Protein AF-A0A0M9E0E2-F1 (afdb_monomer)

Secondary structure (DSSP, 8-state):
----------HHHHHHHHHHH-HHHHHHHHHHHHHTT----HHHHHHHHHHHHHHHTSS--SEEEEEEETT--TTGGGTS--SHHHHHHHHHHHTTTSEEEEEEETTSS--TTTHHHHHHTTS-SEEE--HHHHTTTSGGGGGG--TT--SSHHHHHHHHHSTTHIIIIIHHHHHHH-----------------GGGTTSPP--SSGGGTT-EEEE-S-SHHHHHHHHTT-EEEE--TTTHHHHHHTT-

Nearest PDB structures (foldseek):
  4pf6-assembly1_A  TM=7.733E-01  e=7.697E-06  Roseobacter denitrificans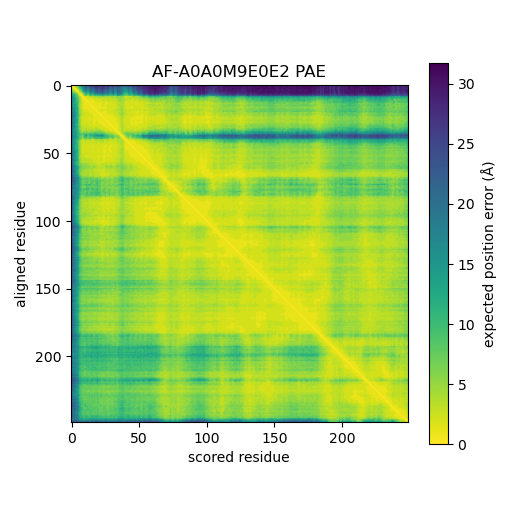 OCh 114
  4pf8-assembly2_B  TM=7.683E-01  e=3.168E-05  Sulfitobacter sp. NAS-14.1
  2pfy-assembly4_D  TM=7.721E-01  e=1.831E-04  Bordetella pertussis Tohama I
  7ug8-assembly1_A  TM=8.089E-01  e=1.572E-03  Synechococcus sp. CC9311
  4yzz-assembly1_A  TM=7.913E-01  e=4.876E-03  Bordetella bronchiseptica RB50

pLDDT: mean 89.5, std 11.23, range [27.86, 98.25]

Mean predicted aligned error: 5.92 Å

Sequence (249 aa):
MKRKIGSKITRKDFLKLAGTFGLTSTLLGLSNLSQSGGFFSKEALAATTSEIHKKRYKKKARFTLKFGGAGFDQRTLNIERQGGLIFVNDIEGRTDGEIRVEFIGNNQLCSQLNCAKMCREGLVDLYISSTQNASANAIYLNILDFAYLWPGRAAQYYFLYHHRSEALFREPLRKHHGLHFLWSHAELRNIMLGLKHKNSPKVMTVDGLKGMKLRVTGTRLGRISMKLMGMNPIPVAWEETKTFLKAGN

Solvent-accessible surface area (backbone atoms only — not comparable to full-atom values): 14054 Å² total; per-residue (Å²): 134,85,82,80,78,75,56,80,73,45,74,66,58,52,51,54,43,23,74,73,56,34,59,42,28,38,52,44,14,49,53,52,48,68,68,66,74,57,80,55,36,63,65,53,39,50,52,42,16,50,55,44,33,53,46,49,58,66,34,76,60,79,40,81,40,40,28,28,26,27,69,32,41,83,70,46,41,73,74,52,74,73,49,62,65,57,50,46,53,49,50,17,61,78,43,42,3,27,45,33,65,47,60,38,35,57,41,74,74,25,40,39,53,46,33,49,42,36,38,59,70,66,76,22,75,41,66,48,54,54,51,45,22,20,21,72,57,34,61,74,45,47,77,77,43,50,81,83,70,60,95,42,50,66,54,48,49,48,44,77,71,36,77,70,28,39,82,76,44,44,49,53,35,32,75,78,47,68,43,81,82,84,81,81,76,66,79,84,89,77,91,79,82,50,76,92,50,71,86,50,83,83,75,85,50,66,74,70,40,45,70,40,59,36,83,33,58,58,32,65,55,52,40,52,54,37,44,76,54,44,26,41,65,42,71,49,57,77,88,46,47,65,56,48,43,71,73,70,84

Radius of gyration: 20.7 Å; Cα contacts (8 Å, |Δi|>4): 357; chains: 1; bounding box: 47×52×53 Å

Foldseek 3Di:
DDPPQDADPDPVLLVVLCVVLNNLLLLLLLVVVVVVPDRDHSVSSNVSSVVSSCQLVVDDALAEFEEEAAQDDSVVCVVPVWCPSVVQSVVSNVVSNNYHYDYDHDCPQHHLQCPLVCCLVVVGVHYDHDLQNSCNQQVLSCVLVAPPPDPDQVRVQCCLPPPVCCVVPAVCSCVRRVDGDDDGRGDDDDFDAAPVCVPPPDDPDLQSQAAAEGEDDNGPNVCVVNVVSNHHYDHDGPVCVVVVSVVVD

Structure (mmCIF, N/CA/C/O backbone):
data_AF-A0A0M9E0E2-F1
#
_entry.id   AF-A0A0M9E0E2-F1
#
loop_
_atom_site.group_PDB
_atom_site.id
_atom_site.type_symbol
_atom_site.label_atom_id
_atom_site.label_alt_id
_atom_site.label_comp_id
_atom_site.label_asym_id
_atom_site.label_entity_id
_atom_site.label_seq_id
_atom_site.pdbx_PDB_ins_code
_atom_site.Cartn_x
_atom_site.Cartn_y
_atom_site.Cartn_z
_atom_site.occupancy
_atom_site.B_iso_or_equiv
_atom_site.auth_seq_id
_atom_site.auth_comp_id
_atom_site.auth_asym_id
_atom_site.auth_atom_id
_atom_site.pdbx_PDB_model_num
ATOM 1 N N . MET A 1 1 ? 15.887 34.973 7.688 1.00 31.75 1 MET A N 1
ATOM 2 C CA . MET A 1 1 ? 15.075 34.877 8.923 1.00 31.75 1 MET A CA 1
ATOM 3 C C . MET A 1 1 ? 14.603 33.429 9.106 1.00 31.75 1 MET A C 1
ATOM 5 O O . MET A 1 1 ? 13.696 32.986 8.415 1.00 31.75 1 MET A O 1
ATOM 9 N N . LYS A 1 2 ? 15.297 32.629 9.933 1.00 31.80 2 LYS A N 1
ATOM 10 C CA . LYS A 1 2 ? 14.960 31.210 10.167 1.00 31.80 2 LYS A CA 1
ATOM 11 C C . LYS A 1 2 ? 13.702 31.138 11.041 1.00 31.80 2 LYS A C 1
ATOM 13 O O . LYS A 1 2 ? 13.777 31.440 12.228 1.00 31.80 2 LYS A O 1
ATOM 18 N N . ARG A 1 3 ? 12.560 30.738 10.475 1.00 27.86 3 ARG A N 1
ATOM 19 C CA . ARG A 1 3 ? 11.344 30.405 11.237 1.00 27.86 3 ARG A CA 1
ATOM 20 C C . ARG A 1 3 ? 11.658 29.225 12.175 1.00 27.86 3 ARG A C 1
ATOM 22 O O . ARG A 1 3 ? 11.658 28.073 11.751 1.00 27.86 3 ARG A O 1
ATOM 29 N N . LYS A 1 4 ? 11.960 29.508 13.447 1.00 33.53 4 LYS A N 1
ATOM 30 C CA . LYS A 1 4 ? 11.879 28.529 14.542 1.00 33.53 4 LYS A CA 1
ATOM 31 C C . LYS A 1 4 ? 10.391 28.256 14.787 1.00 33.53 4 LYS A C 1
ATOM 33 O O . LYS A 1 4 ? 9.750 28.976 15.540 1.00 33.53 4 LYS A O 1
ATOM 38 N N . ILE A 1 5 ? 9.835 27.258 14.105 1.00 36.16 5 ILE A N 1
ATOM 39 C CA . ILE A 1 5 ? 8.514 26.710 14.437 1.00 36.16 5 ILE A CA 1
ATOM 40 C C . ILE A 1 5 ? 8.716 25.760 15.623 1.00 36.16 5 ILE A C 1
ATOM 42 O O . ILE A 1 5 ? 9.531 24.837 15.553 1.00 36.16 5 ILE A O 1
ATOM 46 N N . GLY A 1 6 ? 8.049 26.065 16.735 1.00 40.66 6 GLY A N 1
ATOM 47 C CA . GLY A 1 6 ? 8.123 25.332 17.995 1.00 40.66 6 GLY A CA 1
ATOM 48 C C . GLY A 1 6 ? 7.533 23.918 17.937 1.00 40.66 6 GLY A C 1
ATOM 49 O O . GLY A 1 6 ? 6.726 23.603 17.070 1.00 40.66 6 GLY A O 1
ATOM 50 N N . SER A 1 7 ? 8.000 23.117 18.904 1.00 53.50 7 SER A N 1
ATOM 51 C CA . SER A 1 7 ? 7.613 21.756 19.322 1.00 53.50 7 SER A CA 1
ATOM 52 C C . SER A 1 7 ? 7.713 20.622 18.291 1.00 53.50 7 SER A C 1
ATOM 54 O O . SER A 1 7 ? 6.799 20.299 17.546 1.00 53.50 7 SER A O 1
ATOM 56 N N . LYS A 1 8 ? 8.840 19.899 18.322 1.00 69.31 8 LYS A N 1
ATOM 57 C CA . LYS A 1 8 ? 8.947 18.581 17.683 1.00 69.31 8 LYS A CA 1
ATOM 58 C C . LYS A 1 8 ? 8.340 17.535 18.615 1.00 69.31 8 LYS A C 1
ATOM 60 O O . LYS A 1 8 ? 8.913 17.269 19.667 1.00 69.31 8 LYS A O 1
ATOM 65 N N . ILE A 1 9 ? 7.230 16.916 18.216 1.00 78.00 9 ILE A N 1
ATOM 66 C CA . ILE A 1 9 ? 6.769 15.654 18.815 1.00 78.00 9 ILE A CA 1
ATOM 67 C C . ILE A 1 9 ? 7.939 14.665 18.751 1.00 78.00 9 ILE A C 1
ATOM 69 O O . ILE A 1 9 ? 8.444 14.367 17.664 1.00 78.00 9 ILE A O 1
ATOM 73 N N . THR A 1 10 ? 8.409 14.183 19.902 1.00 85.00 10 THR A N 1
ATOM 74 C CA . THR A 1 10 ? 9.530 13.239 19.940 1.00 85.00 10 THR A CA 1
ATOM 75 C C . THR A 1 10 ? 9.039 11.796 19.831 1.00 85.00 10 THR A C 1
ATOM 77 O O . THR A 1 10 ? 7.898 11.475 20.166 1.00 85.00 10 THR A O 1
ATOM 80 N N . ARG A 1 11 ? 9.931 10.879 19.431 1.00 83.69 11 ARG A N 1
ATOM 81 C CA . ARG A 1 11 ? 9.650 9.432 19.469 1.00 83.69 11 ARG A CA 1
ATOM 82 C C . ARG A 1 11 ? 9.274 8.967 20.881 1.00 83.69 11 ARG A C 1
ATOM 84 O O . ARG A 1 11 ? 8.427 8.095 21.023 1.00 83.69 11 ARG A O 1
ATOM 91 N N . LYS A 1 12 ? 9.875 9.562 21.919 1.00 87.19 12 LYS A N 1
ATOM 92 C CA . LYS A 1 12 ? 9.572 9.250 23.323 1.00 87.19 12 LYS A CA 1
ATOM 93 C C . LYS A 1 12 ? 8.141 9.648 23.690 1.00 87.19 12 LYS A C 1
ATOM 95 O O . LYS A 1 12 ? 7.458 8.873 24.349 1.00 87.19 12 LYS A O 1
ATOM 100 N N . ASP A 1 13 ? 7.681 10.815 23.239 1.00 88.31 13 ASP A N 1
ATOM 101 C CA . ASP A 1 13 ? 6.30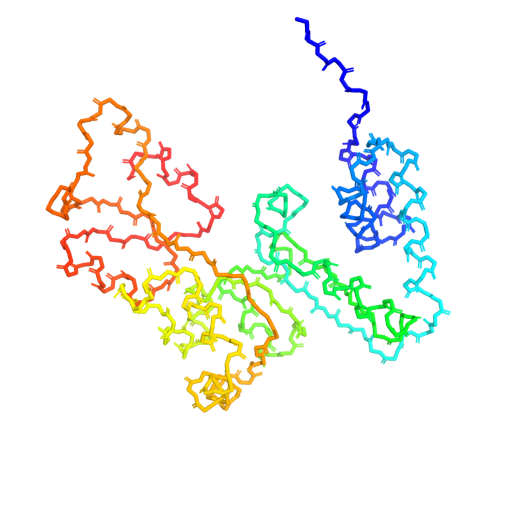5 11.264 23.481 1.00 88.31 13 ASP A CA 1
ATOM 102 C C . ASP A 1 13 ? 5.290 10.359 22.780 1.00 88.31 13 ASP A C 1
ATOM 104 O O . ASP A 1 13 ? 4.316 9.938 23.402 1.00 88.31 13 ASP A O 1
ATOM 108 N N . PHE A 1 14 ? 5.564 9.990 21.524 1.00 88.31 14 PHE A N 1
ATOM 109 C CA . PHE A 1 14 ? 4.740 9.040 20.777 1.00 88.31 14 PHE A CA 1
ATOM 110 C C . PHE A 1 14 ? 4.651 7.682 21.486 1.00 88.31 14 PHE A C 1
ATOM 112 O O . PHE A 1 14 ? 3.556 7.173 21.697 1.00 88.31 14 PHE A O 1
ATOM 119 N N . LEU A 1 15 ? 5.788 7.108 21.898 1.00 90.31 15 LEU A N 1
ATOM 120 C CA . LEU A 1 15 ? 5.814 5.809 22.579 1.00 90.31 15 LEU A CA 1
ATOM 121 C C . LEU A 1 15 ? 5.096 5.845 23.932 1.00 90.31 15 LEU A C 1
ATOM 123 O O . LEU A 1 15 ? 4.402 4.889 24.269 1.00 90.31 15 LEU A O 1
ATOM 127 N N . LYS A 1 16 ? 5.210 6.948 24.685 1.00 92.62 16 LYS A N 1
ATOM 128 C CA . LYS A 1 16 ? 4.479 7.117 25.948 1.00 92.62 16 LYS A CA 1
ATOM 129 C C . LYS A 1 16 ? 2.967 7.091 25.713 1.00 92.62 16 LYS A C 1
ATOM 131 O O . LYS A 1 16 ? 2.263 6.362 26.400 1.00 92.62 16 LYS A O 1
ATOM 136 N N . LEU A 1 17 ? 2.478 7.848 24.730 1.00 92.56 17 LEU A N 1
ATOM 137 C CA . LEU A 1 17 ? 1.055 7.875 24.383 1.00 92.56 17 LEU A CA 1
ATOM 138 C C . LEU A 1 17 ? 0.566 6.534 23.831 1.00 92.56 17 LEU A C 1
ATOM 140 O O . LEU A 1 17 ? -0.505 6.084 24.224 1.00 92.56 17 LEU A O 1
ATOM 144 N N . ALA A 1 18 ? 1.368 5.864 23.001 1.00 91.69 18 ALA A N 1
ATOM 145 C CA . ALA A 1 18 ? 1.049 4.535 22.490 1.00 91.69 18 ALA A CA 1
ATOM 146 C C . ALA A 1 18 ? 0.920 3.497 23.616 1.00 91.69 18 ALA A C 1
ATOM 148 O O . ALA A 1 18 ? 0.039 2.646 23.545 1.00 91.69 18 ALA A O 1
ATOM 149 N N . GLY A 1 19 ? 1.739 3.599 24.669 1.00 92.31 19 GLY A N 1
ATOM 150 C CA . GLY A 1 19 ? 1.613 2.763 25.866 1.00 92.31 19 GLY A CA 1
ATOM 151 C C . GLY A 1 19 ? 0.349 3.037 26.691 1.00 92.31 19 GLY A C 1
ATOM 152 O O . GLY A 1 19 ? -0.147 2.129 27.346 1.00 92.31 19 GLY A O 1
ATOM 153 N N . THR A 1 20 ? -0.196 4.258 26.650 1.00 94.62 20 THR A N 1
ATOM 154 C CA . THR A 1 20 ? -1.412 4.632 27.398 1.00 94.62 20 THR A CA 1
ATOM 155 C C . THR A 1 20 ? -2.703 4.401 26.607 1.00 94.62 20 THR A C 1
ATOM 157 O O . THR A 1 20 ? -3.664 3.869 27.148 1.00 94.62 20 THR A O 1
ATOM 160 N N . PHE A 1 21 ? -2.747 4.799 25.334 1.00 93.94 21 PHE A N 1
ATOM 161 C CA . PHE A 1 21 ? -3.970 4.830 24.516 1.00 93.94 21 PHE A CA 1
ATOM 162 C C . PHE A 1 21 ? -3.984 3.800 23.375 1.00 93.94 21 PHE A C 1
ATOM 164 O O . PHE A 1 21 ? -4.958 3.721 22.613 1.00 93.94 21 PHE A O 1
ATOM 171 N N . GLY A 1 22 ? -2.904 3.030 23.229 1.00 92.62 22 GLY A N 1
ATOM 172 C CA . GLY A 1 22 ? -2.685 2.098 22.128 1.00 92.62 22 GLY A CA 1
ATOM 173 C C . GLY A 1 22 ? -2.054 2.754 20.896 1.00 92.62 22 GLY A C 1
ATOM 174 O O . GLY A 1 22 ? -2.207 3.954 20.632 1.00 92.62 22 GLY A O 1
ATOM 175 N N . LEU A 1 23 ? -1.344 1.936 20.112 1.00 91.38 23 LEU A N 1
ATOM 176 C CA . LEU A 1 23 ? -0.611 2.376 18.922 1.00 91.38 23 LEU A CA 1
ATOM 177 C C . LEU A 1 23 ? -1.540 3.002 17.876 1.00 91.38 23 LEU A C 1
ATOM 179 O O . LEU A 1 23 ? -1.275 4.112 17.418 1.00 91.38 23 LEU A O 1
ATOM 183 N N . THR A 1 24 ? -2.647 2.334 17.543 1.00 92.38 24 THR A N 1
ATOM 184 C CA . THR A 1 24 ? -3.582 2.812 16.518 1.00 92.38 24 THR A CA 1
ATOM 185 C C . THR A 1 24 ? -4.210 4.156 16.900 1.00 92.38 24 THR A C 1
ATOM 187 O O . THR A 1 24 ? -4.184 5.081 16.096 1.00 92.38 24 THR A O 1
ATOM 190 N N . SER A 1 25 ? -4.673 4.336 18.145 1.00 94.50 25 SER A N 1
ATOM 191 C CA . SER A 1 25 ? -5.234 5.622 18.607 1.00 94.50 25 SER A CA 1
ATOM 192 C C . SER A 1 25 ? -4.215 6.758 18.492 1.00 94.50 25 SER A C 1
ATOM 194 O O . SER A 1 25 ? -4.563 7.875 18.118 1.00 94.50 25 SER A O 1
ATOM 196 N N . THR A 1 26 ? -2.944 6.463 18.776 1.00 91.94 26 THR A N 1
ATOM 197 C CA . THR A 1 26 ? -1.853 7.446 18.716 1.00 91.94 26 THR A CA 1
ATOM 198 C C . THR A 1 26 ? -1.492 7.791 17.268 1.00 91.94 26 THR A C 1
ATOM 200 O O . THR A 1 26 ? -1.282 8.960 16.943 1.00 91.94 26 THR A O 1
ATOM 203 N N . LEU A 1 27 ? -1.468 6.797 16.370 1.00 89.62 27 LEU A N 1
ATOM 204 C CA . LEU A 1 27 ? -1.276 7.003 14.930 1.00 89.62 27 LEU A CA 1
ATOM 205 C C . LEU A 1 27 ? -2.404 7.837 14.316 1.00 89.62 27 LEU A C 1
ATOM 207 O O . LEU A 1 27 ? -2.129 8.755 13.545 1.00 89.62 27 LEU A O 1
ATOM 211 N N . LEU A 1 28 ? -3.654 7.560 14.684 1.00 91.06 28 LEU A N 1
ATOM 212 C CA . LEU A 1 28 ? -4.812 8.346 14.264 1.00 91.06 28 LEU A CA 1
ATOM 213 C C . LEU A 1 28 ? -4.764 9.769 14.830 1.00 91.06 28 LEU A C 1
ATOM 215 O O . LEU A 1 28 ? -5.003 10.724 14.095 1.00 91.06 28 LEU A O 1
ATOM 219 N N . GLY A 1 29 ? -4.381 9.933 16.101 1.00 90.19 29 GLY A N 1
ATOM 220 C CA . GLY A 1 29 ? -4.217 11.247 16.733 1.00 90.19 29 GLY A CA 1
ATOM 221 C C . GLY A 1 29 ? -3.212 12.108 15.994 1.00 90.19 29 GLY A C 1
ATOM 222 O O . GLY A 1 29 ? -3.476 13.265 15.666 1.00 90.19 29 GLY A O 1
ATOM 223 N N . LEU A 1 30 ? -2.086 11.502 15.641 1.00 87.75 30 LEU A N 1
ATOM 224 C CA . LEU A 1 30 ? -1.074 12.149 14.835 1.00 87.75 30 LEU A CA 1
ATOM 225 C C . LEU A 1 30 ? -1.554 12.447 13.405 1.00 87.75 30 LEU A C 1
ATOM 227 O O . LEU A 1 30 ? -1.249 13.515 12.879 1.00 87.75 30 LEU A O 1
ATOM 231 N N . SER A 1 31 ? -2.283 11.522 12.774 1.00 86.44 31 SER A N 1
ATOM 232 C CA . SER A 1 31 ? -2.814 11.701 11.419 1.00 86.44 31 SER A CA 1
ATOM 233 C C . SER A 1 31 ? -3.863 12.812 11.346 1.00 86.44 31 SER A C 1
ATOM 235 O O . SER A 1 31 ? -3.879 13.563 10.373 1.00 86.44 31 SER A O 1
ATOM 237 N N . ASN A 1 32 ? -4.706 12.965 12.367 1.00 87.06 32 ASN A N 1
ATOM 238 C CA . ASN A 1 32 ? -5.682 14.052 12.438 1.00 87.06 32 ASN A CA 1
ATOM 239 C C . ASN A 1 32 ? -4.993 15.397 12.695 1.00 87.06 32 ASN A C 1
ATOM 241 O O . ASN A 1 32 ? -5.323 16.390 12.048 1.00 87.06 32 ASN A O 1
ATOM 245 N N . LEU A 1 33 ? -3.985 15.420 13.573 1.00 85.75 33 LEU A N 1
ATOM 246 C CA . LEU A 1 33 ? -3.190 16.622 13.828 1.00 85.75 33 LEU A CA 1
ATOM 247 C C . LEU A 1 33 ? -2.416 17.075 12.581 1.00 85.75 33 LEU A C 1
ATOM 249 O O . LEU A 1 33 ? -2.298 18.270 12.330 1.00 85.75 33 LEU A O 1
ATOM 253 N N . SER A 1 34 ? -1.918 16.136 11.768 1.00 78.94 34 SER A N 1
ATOM 254 C CA . SER A 1 34 ? -1.214 16.486 10.533 1.00 78.94 34 SER A CA 1
ATOM 255 C C . SER A 1 34 ? -2.119 16.994 9.415 1.00 78.94 34 SER A C 1
ATOM 257 O O . SER A 1 34 ? -1.653 17.741 8.553 1.00 78.94 34 SER A O 1
ATOM 259 N N . GLN A 1 35 ? -3.401 16.635 9.438 1.00 75.75 35 GLN A N 1
ATOM 260 C CA . GLN A 1 35 ? -4.400 17.116 8.484 1.00 75.75 35 GLN A CA 1
ATOM 261 C C . GLN A 1 35 ? -4.993 18.474 8.868 1.00 75.75 35 GLN A C 1
ATOM 263 O O . GLN A 1 35 ? -5.320 19.253 7.978 1.00 75.75 35 GLN A O 1
ATOM 268 N N . SER A 1 36 ? -5.102 18.788 10.162 1.00 74.44 36 SER A N 1
ATOM 269 C CA . SER A 1 36 ? -5.716 20.038 10.629 1.00 74.44 36 SER A CA 1
ATOM 270 C C . SER A 1 36 ? -4.846 21.285 10.427 1.00 74.44 36 SER A C 1
ATOM 272 O O . SER A 1 36 ? -5.316 22.395 10.660 1.00 74.44 36 SER A O 1
ATOM 274 N N . GLY A 1 37 ? -3.578 21.131 10.019 1.00 65.12 37 GLY A N 1
ATOM 275 C CA . GLY A 1 37 ? -2.646 22.250 9.821 1.00 65.12 37 GLY A CA 1
ATOM 276 C C . GLY A 1 37 ? -2.308 23.021 11.106 1.00 65.12 37 GLY A C 1
ATOM 277 O O . GLY A 1 37 ? -1.694 24.086 11.036 1.00 65.12 37 GLY A O 1
ATOM 278 N N . GLY A 1 38 ? -2.719 22.499 12.267 1.00 62.47 38 GLY A N 1
ATOM 279 C CA . GLY A 1 38 ? -2.566 23.132 13.572 1.00 62.47 38 GLY A CA 1
ATOM 280 C C . GLY A 1 38 ? -1.148 23.053 14.143 1.00 62.47 38 GLY A C 1
ATOM 281 O O . GLY A 1 38 ? -0.228 22.472 13.563 1.00 62.47 38 GLY A O 1
ATOM 282 N N . PHE A 1 39 ? -0.969 23.642 15.327 1.00 67.19 39 PHE A N 1
ATOM 283 C CA . PHE A 1 39 ? 0.299 23.591 16.052 1.00 67.19 39 PHE A CA 1
ATOM 284 C C . PHE A 1 39 ? 0.617 22.153 16.480 1.00 67.19 39 PHE A C 1
ATOM 286 O O . PHE A 1 39 ? -0.134 21.524 17.225 1.00 67.19 39 PHE A O 1
ATOM 293 N N . PHE A 1 40 ? 1.763 21.634 16.041 1.00 79.81 40 PHE A N 1
ATOM 294 C CA . PHE A 1 40 ? 2.234 20.319 16.460 1.00 79.81 40 PHE A CA 1
ATOM 295 C C . PHE A 1 40 ? 2.874 20.420 17.840 1.00 79.81 40 PHE A C 1
ATOM 297 O O . PHE A 1 40 ? 4.077 20.624 17.933 1.00 79.81 40 PHE A O 1
ATOM 304 N N . SER A 1 41 ? 2.102 20.272 18.914 1.00 86.12 41 SER A N 1
ATOM 305 C CA . SER A 1 41 ? 2.649 20.134 20.268 1.00 86.12 41 SER A CA 1
ATOM 306 C C . SER A 1 41 ? 2.382 18.749 20.850 1.00 86.12 41 SER A C 1
ATOM 308 O O . SER A 1 41 ? 1.567 17.971 20.343 1.00 86.12 41 SER A O 1
ATOM 310 N N . LYS A 1 42 ? 3.094 18.421 21.929 1.00 87.88 42 LYS A N 1
ATOM 311 C CA . LYS A 1 42 ? 2.869 17.185 22.681 1.00 87.88 42 LYS A CA 1
ATOM 312 C C . LYS A 1 42 ? 1.472 17.169 23.297 1.00 87.88 42 LYS A C 1
ATOM 314 O O . LYS A 1 42 ? 0.812 16.135 23.285 1.00 87.88 42 LYS A O 1
ATOM 319 N N . GLU A 1 43 ? 1.032 18.310 23.811 1.00 89.88 43 GLU A N 1
ATOM 320 C CA . GLU A 1 43 ? -0.270 18.514 24.443 1.00 89.88 43 GLU A CA 1
ATOM 321 C C . GLU A 1 43 ? -1.382 18.341 23.407 1.00 89.88 43 GLU A C 1
ATOM 323 O O . GLU A 1 43 ? -2.340 17.612 23.654 1.00 89.88 43 GLU A O 1
ATOM 328 N N . ALA A 1 44 ? -1.206 18.911 22.209 1.00 88.75 44 ALA A N 1
ATOM 329 C CA . ALA A 1 44 ? -2.135 18.739 21.097 1.00 88.75 44 ALA A CA 1
ATOM 330 C C . ALA A 1 44 ? -2.237 17.269 20.660 1.00 88.75 44 ALA A C 1
ATOM 332 O O . ALA A 1 44 ? -3.343 16.756 20.465 1.00 88.75 44 ALA A O 1
ATOM 333 N N . LEU A 1 45 ? -1.105 16.559 20.555 1.00 90.38 45 LEU A N 1
ATOM 334 C CA . LEU A 1 45 ? -1.108 15.128 20.242 1.00 90.38 45 LEU A CA 1
ATOM 335 C C . LEU A 1 45 ? -1.801 14.313 21.344 1.00 90.38 45 LEU A C 1
ATOM 337 O O . LEU A 1 45 ? -2.593 13.427 21.027 1.00 90.38 45 LEU A O 1
ATOM 341 N N . ALA A 1 46 ? -1.527 14.602 22.618 1.00 92.38 46 ALA A N 1
ATOM 342 C CA . ALA A 1 46 ? -2.132 13.904 23.749 1.00 92.38 46 ALA A CA 1
ATOM 343 C C . ALA A 1 46 ? -3.654 14.111 23.803 1.00 92.38 46 ALA A C 1
ATOM 345 O O . ALA A 1 46 ? -4.393 13.134 23.922 1.00 92.38 46 ALA A O 1
ATOM 346 N N . ALA A 1 47 ? -4.123 15.353 23.643 1.00 92.81 47 ALA A N 1
ATOM 347 C CA . ALA A 1 47 ? -5.545 15.683 23.601 1.00 92.81 47 ALA A CA 1
ATOM 348 C C . ALA A 1 47 ? -6.246 14.980 22.430 1.00 92.81 47 ALA A C 1
ATOM 350 O O . ALA A 1 47 ? -7.235 14.278 22.630 1.00 92.81 47 ALA A O 1
ATOM 351 N N . THR A 1 48 ? -5.680 15.077 21.222 1.00 92.25 48 THR A N 1
ATOM 352 C CA . THR A 1 48 ? -6.252 14.438 20.025 1.00 92.25 48 THR A CA 1
ATOM 353 C C . THR A 1 48 ? -6.281 12.913 20.159 1.00 92.25 48 THR A C 1
ATOM 355 O O . THR A 1 48 ? -7.275 12.278 19.814 1.00 92.25 48 THR A O 1
ATOM 358 N N . THR A 1 49 ? -5.215 12.313 20.699 1.00 93.75 49 THR A N 1
ATOM 359 C CA . THR A 1 49 ? -5.129 10.860 20.927 1.00 93.75 49 THR A CA 1
ATOM 360 C C . THR A 1 49 ? -6.160 10.391 21.951 1.00 93.75 49 THR A C 1
ATOM 362 O O . THR A 1 49 ? -6.805 9.369 21.731 1.00 93.75 49 THR A O 1
ATOM 365 N N . SER A 1 50 ? -6.343 11.139 23.044 1.00 95.69 50 SER A N 1
ATOM 366 C CA . SER A 1 50 ? -7.339 10.837 24.078 1.00 95.69 50 SER A CA 1
ATOM 367 C C . SER A 1 50 ? -8.763 10.892 23.519 1.00 95.69 50 SER A C 1
ATOM 369 O O . SER A 1 50 ? -9.533 9.951 23.697 1.00 95.69 50 SER A O 1
ATOM 371 N N . GLU A 1 51 ? -9.099 11.941 22.764 1.00 94.50 51 GLU A N 1
ATOM 372 C CA . GLU A 1 51 ? -10.422 12.075 22.142 1.00 94.50 51 GLU A CA 1
ATOM 373 C C . GLU A 1 51 ? -10.701 10.978 21.113 1.00 94.50 51 GLU A C 1
ATOM 375 O O . GLU A 1 51 ? -11.794 10.412 21.081 1.00 94.50 51 GLU A O 1
ATOM 380 N N . ILE A 1 52 ? -9.705 10.613 20.304 1.00 94.81 52 ILE A N 1
ATOM 381 C CA . ILE A 1 52 ? -9.832 9.473 19.396 1.00 94.81 52 ILE A CA 1
ATOM 382 C C . ILE A 1 52 ? -10.022 8.186 20.186 1.00 94.81 52 ILE A C 1
ATOM 384 O O . ILE A 1 52 ? -10.947 7.443 19.889 1.00 94.81 52 ILE A O 1
ATOM 388 N N . HIS A 1 53 ? -9.212 7.930 21.214 1.00 96.19 53 HIS A N 1
ATOM 389 C CA . HIS A 1 53 ? -9.351 6.731 22.035 1.00 96.19 53 HIS A CA 1
ATOM 390 C C . HIS A 1 53 ? -10.767 6.617 22.623 1.00 96.19 53 HIS A C 1
ATOM 392 O O . HIS A 1 53 ? -11.404 5.578 22.471 1.00 96.19 53 HIS A O 1
ATOM 398 N N . LYS A 1 54 ? -11.321 7.699 23.184 1.00 96.12 54 LYS A N 1
ATOM 399 C CA . LYS A 1 54 ? -12.712 7.716 23.667 1.00 96.12 54 LYS A CA 1
ATOM 400 C C . LYS A 1 54 ? -13.712 7.343 22.570 1.00 96.12 54 LYS A C 1
ATOM 402 O O . LYS A 1 54 ? -14.599 6.534 22.815 1.00 96.12 54 LYS A O 1
ATOM 407 N N . LYS A 1 55 ? -13.557 7.879 21.353 1.00 95.25 55 LYS A N 1
ATOM 408 C CA . LYS A 1 55 ? -14.425 7.541 20.208 1.00 95.25 55 LYS A CA 1
ATOM 409 C C . LYS A 1 55 ? -14.295 6.072 19.791 1.00 95.25 55 LYS A C 1
ATOM 411 O O . LYS A 1 55 ? -15.310 5.404 19.630 1.00 95.25 55 LYS A O 1
ATOM 416 N N . ARG A 1 56 ? -13.068 5.547 19.683 1.00 96.25 56 ARG A N 1
ATOM 417 C CA . ARG A 1 56 ? -12.776 4.148 19.293 1.00 96.25 56 ARG A CA 1
ATOM 418 C C . ARG A 1 56 ? -13.347 3.109 20.261 1.00 96.25 56 ARG A C 1
ATOM 420 O O . ARG A 1 56 ? -13.604 1.965 19.877 1.00 96.25 56 ARG A O 1
ATOM 427 N N . TYR A 1 57 ? -13.502 3.493 21.524 1.00 96.81 57 TYR A N 1
ATOM 428 C CA . TYR A 1 57 ? -13.976 2.631 22.606 1.00 96.81 57 TYR A CA 1
ATOM 429 C C . TYR A 1 57 ? -15.359 3.040 23.134 1.00 96.81 57 TYR A C 1
ATOM 431 O O . TYR A 1 57 ? -15.783 2.529 24.168 1.00 96.81 57 TYR A O 1
ATOM 439 N N . LYS A 1 58 ? -16.086 3.911 22.415 1.00 97.44 58 LYS A N 1
ATOM 440 C CA . LYS A 1 58 ? -17.436 4.363 22.788 1.00 97.44 58 LYS A CA 1
ATOM 441 C C . LYS A 1 58 ? -18.414 3.194 22.931 1.00 97.44 58 LYS A C 1
ATOM 443 O O . LYS A 1 58 ? -19.218 3.186 23.858 1.00 97.44 58 LYS A O 1
ATOM 448 N N . LYS A 1 59 ? -18.333 2.200 22.041 1.00 98.00 59 LYS A N 1
ATOM 449 C CA . LYS A 1 59 ? -19.070 0.933 22.141 1.00 98.00 59 LYS A CA 1
ATOM 450 C C . LYS A 1 59 ? -18.122 -0.263 22.228 1.00 98.00 59 LYS A C 1
ATOM 452 O O . LYS A 1 59 ? -16.952 -0.210 21.832 1.00 98.00 59 LYS A O 1
ATOM 457 N N . LYS A 1 60 ? -18.644 -1.382 22.742 1.00 97.38 60 LYS A N 1
ATOM 458 C CA . LYS A 1 60 ? -17.953 -2.677 22.696 1.00 97.38 60 LYS A CA 1
ATOM 459 C C . LYS A 1 60 ? -17.801 -3.100 21.232 1.00 97.38 60 LYS A C 1
ATOM 461 O O . LYS A 1 60 ? -18.786 -3.134 20.499 1.00 97.38 60 LYS A O 1
ATOM 466 N N . ALA A 1 61 ? -16.580 -3.443 20.827 1.00 97.75 61 ALA A N 1
ATOM 467 C CA . ALA A 1 61 ? -16.324 -3.921 19.474 1.00 97.75 61 ALA A CA 1
ATOM 468 C C . ALA A 1 61 ? -17.076 -5.236 19.226 1.00 97.75 61 ALA A C 1
ATOM 470 O O . ALA A 1 61 ? -16.957 -6.184 20.007 1.00 97.75 61 ALA A O 1
ATOM 471 N N . ARG A 1 62 ? -17.836 -5.281 18.130 1.00 98.06 62 ARG A N 1
ATOM 472 C CA . ARG A 1 62 ? -18.436 -6.502 17.575 1.00 98.06 62 ARG A CA 1
ATOM 473 C C . ARG A 1 62 ? -17.452 -7.211 16.655 1.00 98.06 62 ARG A C 1
ATOM 475 O O . ARG A 1 62 ? -17.420 -8.435 16.627 1.00 98.06 62 ARG A O 1
ATOM 482 N N . PHE A 1 63 ? -16.633 -6.431 15.953 1.00 97.88 63 PHE A N 1
ATOM 483 C CA . PHE A 1 63 ? -15.569 -6.913 15.085 1.00 97.88 63 PHE A CA 1
ATOM 484 C C . PHE A 1 63 ? -14.268 -6.188 15.421 1.00 97.88 63 PHE A C 1
ATOM 486 O O . PHE A 1 63 ? -14.259 -4.967 15.576 1.00 97.88 63 PHE A O 1
ATOM 493 N N . THR A 1 64 ? -13.175 -6.946 15.507 1.00 97.44 64 THR A N 1
ATOM 494 C CA . THR A 1 64 ? -11.819 -6.408 15.651 1.00 97.44 64 THR A CA 1
ATOM 495 C C . THR A 1 64 ? -10.988 -6.913 14.482 1.00 97.44 64 THR A C 1
ATOM 497 O O . THR A 1 64 ? -10.720 -8.108 14.404 1.00 97.44 64 THR A O 1
ATOM 500 N N . LEU A 1 65 ? -10.602 -6.012 13.582 1.00 98.00 65 LEU A N 1
ATOM 501 C CA . LEU A 1 65 ? -9.873 -6.319 12.354 1.00 98.00 65 LEU A CA 1
ATOM 502 C C . LEU A 1 65 ? -8.393 -5.955 12.501 1.00 98.00 65 LEU A C 1
ATOM 504 O O . LEU A 1 65 ? -8.058 -4.894 13.026 1.00 98.00 65 LEU A O 1
ATOM 508 N N . LYS A 1 66 ? -7.492 -6.793 11.997 1.00 97.75 66 LYS A N 1
ATOM 509 C CA . LYS A 1 66 ? -6.053 -6.524 11.904 1.00 97.75 66 LYS A CA 1
ATOM 510 C C . LYS A 1 66 ? -5.724 -5.950 10.535 1.00 97.75 66 LYS A C 1
ATOM 512 O O . LYS A 1 66 ? -6.014 -6.565 9.510 1.00 97.75 66 LYS A O 1
ATOM 517 N N . PHE A 1 67 ? -5.053 -4.804 10.520 1.00 97.06 67 PHE A N 1
ATOM 518 C CA . PHE A 1 67 ? -4.682 -4.108 9.296 1.00 97.06 67 PHE A CA 1
ATOM 519 C C . PHE A 1 67 ? -3.160 -4.015 9.146 1.00 97.06 67 PHE A C 1
ATOM 521 O O . PHE A 1 67 ? -2.501 -3.230 9.825 1.00 97.06 67 PHE A O 1
ATOM 528 N N . GLY A 1 68 ? -2.596 -4.801 8.225 1.00 95.81 68 GLY A N 1
ATOM 529 C CA . GLY A 1 68 ? -1.174 -4.774 7.883 1.00 95.81 68 GLY A CA 1
ATOM 530 C C . GLY A 1 68 ? -0.777 -3.585 6.997 1.00 95.81 68 GLY A C 1
ATOM 531 O O . GLY A 1 68 ? -1.139 -3.522 5.820 1.00 95.81 68 GLY A O 1
ATOM 532 N N . GLY A 1 69 ? 0.016 -2.659 7.540 1.00 92.38 69 GLY A N 1
ATOM 533 C CA . GLY A 1 69 ? 0.569 -1.506 6.821 1.00 92.38 69 GLY A CA 1
ATOM 534 C C . GLY A 1 69 ? 2.010 -1.734 6.351 1.00 92.38 69 GLY A C 1
ATOM 535 O O . GLY A 1 69 ? 2.950 -1.226 6.970 1.00 92.38 69 GLY A O 1
ATOM 536 N N . ALA A 1 70 ? 2.211 -2.480 5.261 1.00 90.00 70 ALA A N 1
ATOM 537 C CA . ALA A 1 70 ? 3.550 -2.844 4.791 1.00 90.00 70 ALA A CA 1
ATOM 538 C C . ALA A 1 70 ? 4.396 -1.635 4.375 1.00 90.00 70 ALA A C 1
ATOM 540 O O . ALA A 1 70 ? 4.101 -0.959 3.394 1.00 90.00 70 ALA A O 1
ATOM 541 N N . GLY A 1 71 ? 5.507 -1.408 5.068 1.00 84.44 71 GLY A N 1
ATOM 542 C CA . GLY A 1 71 ? 6.424 -0.301 4.804 1.00 84.44 71 GLY A CA 1
ATOM 543 C C . GLY A 1 71 ? 5.872 1.066 5.206 1.00 84.44 71 GLY A C 1
ATOM 544 O O . GLY A 1 71 ? 6.494 2.071 4.873 1.00 84.44 71 GLY A O 1
ATOM 545 N N . PHE A 1 72 ? 4.737 1.103 5.917 1.00 84.75 72 PHE A N 1
ATOM 546 C CA . PHE A 1 72 ? 4.067 2.335 6.313 1.00 84.75 72 PHE A CA 1
ATOM 547 C C . PHE A 1 72 ? 4.176 2.580 7.812 1.00 84.75 72 PHE A C 1
ATOM 549 O O . PHE A 1 72 ? 3.595 1.880 8.636 1.00 84.75 72 PHE A O 1
ATOM 556 N N . ASP A 1 73 ? 4.914 3.621 8.149 1.00 79.62 73 ASP A N 1
ATOM 557 C CA . ASP A 1 73 ? 5.065 4.213 9.466 1.00 79.62 73 ASP A CA 1
ATOM 558 C C . ASP A 1 73 ? 4.645 5.691 9.420 1.00 79.62 73 ASP A C 1
ATOM 560 O O . ASP A 1 73 ? 4.271 6.228 8.376 1.00 79.62 73 ASP A O 1
ATOM 564 N N . GLN A 1 74 ? 4.745 6.384 10.552 1.00 72.56 74 GLN A N 1
ATOM 565 C CA . GLN A 1 74 ? 4.459 7.818 10.639 1.00 72.56 74 GLN A CA 1
ATOM 566 C C . GLN A 1 74 ? 5.170 8.647 9.552 1.00 72.56 74 GLN A C 1
ATOM 568 O O . GLN A 1 74 ? 4.611 9.616 9.039 1.00 72.56 74 GLN A O 1
ATOM 573 N N . ARG A 1 75 ? 6.426 8.323 9.232 1.00 76.00 75 ARG A N 1
ATOM 574 C CA . ARG A 1 75 ? 7.242 9.126 8.319 1.00 76.00 75 ARG A CA 1
ATOM 575 C C . ARG A 1 75 ? 6.842 8.885 6.871 1.00 76.00 75 ARG A C 1
ATOM 577 O O . ARG A 1 75 ? 6.696 9.835 6.111 1.00 76.00 75 ARG A O 1
ATOM 584 N N . THR A 1 76 ? 6.715 7.626 6.490 1.00 80.56 76 THR A N 1
ATOM 585 C CA . THR A 1 76 ? 6.395 7.201 5.125 1.00 80.56 76 THR A CA 1
ATOM 586 C C . THR A 1 76 ? 4.958 7.542 4.755 1.00 80.56 76 THR A C 1
ATOM 588 O O . THR A 1 76 ? 4.739 7.982 3.634 1.00 80.56 76 THR A O 1
ATOM 591 N N . LEU A 1 77 ? 4.012 7.512 5.701 1.00 79.81 77 LEU A N 1
ATOM 592 C CA . LEU A 1 77 ? 2.638 7.987 5.480 1.00 79.81 77 LEU A CA 1
ATOM 593 C C . LEU A 1 77 ? 2.544 9.495 5.184 1.00 79.81 77 LEU A C 1
ATOM 595 O O . LEU A 1 77 ? 1.581 9.935 4.561 1.00 79.81 77 LEU A O 1
ATOM 599 N N . ASN A 1 78 ? 3.540 10.296 5.583 1.00 73.12 78 ASN A N 1
ATOM 600 C CA . ASN A 1 78 ? 3.620 11.705 5.178 1.00 73.12 78 ASN A CA 1
ATOM 601 C C . ASN A 1 78 ? 4.121 11.886 3.737 1.00 73.12 78 ASN A C 1
ATOM 603 O O . ASN A 1 78 ? 3.884 12.940 3.152 1.00 73.12 78 ASN A O 1
ATOM 607 N N . ILE A 1 79 ? 4.824 10.891 3.189 1.00 76.50 79 ILE A N 1
ATOM 608 C CA . ILE A 1 79 ? 5.336 10.893 1.813 1.00 76.50 79 ILE A CA 1
ATOM 609 C C . ILE A 1 79 ? 4.280 10.297 0.877 1.00 76.50 79 ILE A C 1
ATOM 611 O O . ILE A 1 79 ? 3.919 10.909 -0.122 1.00 76.50 79 ILE A O 1
ATOM 615 N N . GLU A 1 80 ? 3.765 9.121 1.228 1.00 80.38 80 GLU A N 1
ATOM 616 C CA . GLU A 1 80 ? 2.776 8.364 0.469 1.00 80.38 80 GLU A CA 1
ATOM 617 C C . GLU A 1 80 ? 1.519 8.189 1.326 1.00 80.38 80 GLU A C 1
ATOM 619 O O . GLU A 1 80 ? 1.419 7.318 2.196 1.00 80.38 80 GLU A O 1
ATOM 624 N N . ARG A 1 81 ? 0.544 9.071 1.092 1.00 81.12 81 ARG A N 1
ATOM 625 C CA . ARG A 1 81 ? -0.744 9.068 1.792 1.00 81.12 81 ARG A CA 1
ATOM 626 C C . ARG A 1 81 ? -1.663 8.005 1.195 1.00 81.12 81 ARG A C 1
ATOM 628 O O . ARG A 1 81 ? -2.573 8.313 0.437 1.00 81.12 81 ARG A O 1
ATOM 635 N N . GLN A 1 82 ? -1.426 6.750 1.556 1.00 85.12 82 GLN A N 1
ATOM 636 C CA . GLN A 1 82 ? -2.142 5.609 0.975 1.00 85.12 82 GLN A CA 1
ATOM 637 C C . GLN A 1 82 ? -3.616 5.455 1.428 1.00 85.12 82 GLN A C 1
ATOM 639 O O . GLN A 1 82 ? -4.364 4.699 0.816 1.00 85.12 82 GLN A O 1
ATOM 644 N N . GLY A 1 83 ? -4.057 6.177 2.470 1.00 89.31 83 GLY A N 1
ATOM 645 C CA . GLY A 1 83 ? -5.466 6.236 2.899 1.00 89.31 83 GLY A CA 1
ATOM 646 C C . GLY A 1 83 ? -5.880 5.306 4.049 1.00 89.31 83 GLY A C 1
ATOM 647 O O . GLY A 1 83 ? -6.944 5.499 4.621 1.00 89.31 83 GLY A O 1
ATOM 648 N N . GLY A 1 84 ? -5.045 4.358 4.477 1.00 91.88 84 GLY A N 1
ATOM 649 C CA . GLY A 1 84 ? -5.397 3.370 5.507 1.00 91.88 84 GLY A CA 1
ATOM 650 C C . GLY A 1 84 ? -5.792 3.954 6.864 1.00 91.88 84 GLY A C 1
ATOM 651 O O . GLY A 1 84 ? -6.797 3.537 7.422 1.00 91.88 84 GLY A O 1
ATOM 652 N N . LEU A 1 85 ? -5.070 4.954 7.382 1.00 92.00 85 LEU A N 1
ATOM 653 C CA . LEU A 1 85 ? -5.466 5.611 8.639 1.00 92.00 85 LEU A CA 1
ATOM 654 C C . LEU A 1 85 ? -6.767 6.417 8.494 1.00 92.00 85 LEU A C 1
ATOM 656 O O . LEU A 1 85 ? -7.535 6.507 9.446 1.00 92.00 85 LEU A O 1
ATOM 660 N N . ILE A 1 86 ? -7.038 6.957 7.300 1.00 91.88 86 ILE A N 1
ATO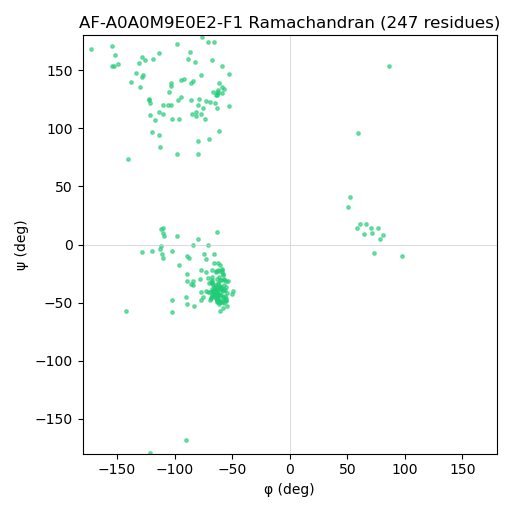M 661 C CA . ILE A 1 86 ? -8.299 7.650 7.002 1.00 91.88 86 ILE A CA 1
ATOM 662 C C . ILE A 1 86 ? -9.447 6.638 6.999 1.00 91.88 86 ILE A C 1
ATOM 664 O O . ILE A 1 86 ? -10.459 6.881 7.645 1.00 91.88 86 ILE A O 1
ATOM 668 N N . PHE A 1 87 ? -9.260 5.486 6.347 1.00 94.25 87 PHE A N 1
ATOM 669 C CA . PHE A 1 87 ? -10.226 4.388 6.361 1.00 94.25 87 PHE A CA 1
ATOM 670 C C . PHE A 1 87 ? -10.538 3.926 7.788 1.00 94.25 87 PHE A C 1
ATOM 672 O O . PHE A 1 87 ? -11.707 3.829 8.146 1.00 94.25 87 PHE A O 1
ATOM 679 N N . VAL A 1 88 ? -9.509 3.702 8.617 1.00 95.88 88 VAL A N 1
ATOM 680 C CA . VAL A 1 88 ? -9.687 3.313 10.026 1.00 95.88 88 VAL A CA 1
ATOM 681 C C . VAL A 1 88 ? -10.512 4.359 10.781 1.00 95.88 88 VAL A C 1
ATOM 683 O O . VAL A 1 88 ? -11.485 4.005 11.440 1.00 95.88 88 VAL A O 1
ATOM 686 N N . ASN A 1 89 ? -10.165 5.643 10.654 1.00 94.69 89 ASN A N 1
ATOM 687 C CA . ASN A 1 89 ? -10.886 6.721 11.332 1.00 94.69 89 ASN A CA 1
ATOM 688 C C . ASN A 1 89 ? -12.350 6.837 10.867 1.00 94.69 89 ASN A C 1
ATOM 690 O O . ASN A 1 89 ? -13.235 7.071 11.688 1.00 94.69 89 ASN A O 1
ATOM 694 N N . ASP A 1 90 ? -12.609 6.681 9.565 1.00 96.00 90 ASP A N 1
ATOM 695 C CA . ASP A 1 90 ? -13.951 6.778 8.980 1.00 96.00 90 ASP A CA 1
ATOM 696 C C . ASP A 1 90 ? -14.840 5.599 9.404 1.00 96.00 90 ASP A C 1
ATOM 698 O O . ASP A 1 90 ? -15.952 5.818 9.886 1.00 96.00 90 ASP A O 1
ATOM 702 N N . ILE A 1 91 ? -14.351 4.354 9.313 1.00 97.12 91 ILE A N 1
ATOM 703 C CA . ILE A 1 91 ? -15.160 3.176 9.661 1.00 97.12 91 ILE A CA 1
ATOM 704 C C . ILE A 1 91 ? -15.433 3.081 11.166 1.00 97.12 91 ILE A C 1
ATOM 706 O O . ILE A 1 91 ? -16.565 2.807 11.567 1.00 97.12 91 ILE A O 1
ATOM 710 N N . GLU A 1 92 ? -14.439 3.368 12.014 1.00 97.69 92 GLU A N 1
ATOM 711 C CA . GLU A 1 92 ? -14.626 3.389 13.469 1.00 97.69 92 GLU A CA 1
ATOM 712 C C . GLU A 1 92 ? -15.570 4.530 13.875 1.00 97.69 92 GLU A C 1
ATOM 714 O O . GLU A 1 92 ? -16.437 4.338 14.727 1.00 97.69 92 GLU A O 1
ATOM 719 N N . GLY A 1 93 ? -15.462 5.697 13.229 1.00 96.19 93 GLY A N 1
ATOM 720 C CA . GLY A 1 93 ? -16.339 6.843 13.472 1.00 96.19 93 GLY A CA 1
ATOM 721 C C . GLY A 1 93 ? -17.797 6.578 13.093 1.00 96.19 93 GLY A C 1
ATOM 722 O O . GLY A 1 93 ? -18.695 6.866 13.881 1.00 96.19 93 GLY A O 1
ATOM 723 N N . ARG A 1 94 ? -18.045 5.978 11.922 1.00 97.38 94 ARG A N 1
ATOM 724 C CA . ARG A 1 94 ? -19.399 5.627 11.449 1.00 97.38 94 ARG A CA 1
ATOM 725 C C . ARG A 1 94 ? -20.068 4.530 12.269 1.00 97.38 94 ARG A C 1
ATOM 727 O O . ARG A 1 94 ? -21.288 4.409 12.236 1.00 97.38 94 ARG A O 1
ATOM 734 N N . THR A 1 95 ? -19.278 3.721 12.970 1.00 97.94 95 THR A N 1
ATOM 735 C CA . THR A 1 95 ? -19.768 2.575 13.745 1.00 97.94 95 THR A CA 1
ATOM 736 C C . THR A 1 95 ? -19.677 2.786 15.252 1.00 97.94 95 THR A C 1
ATOM 738 O O . THR A 1 95 ? -19.921 1.847 16.004 1.00 97.94 95 THR A O 1
ATOM 741 N N . ASP A 1 96 ? -19.323 3.990 15.721 1.00 97.19 96 ASP A N 1
ATOM 742 C CA . ASP A 1 96 ? -19.076 4.275 17.143 1.00 97.19 96 ASP A CA 1
ATOM 743 C C . ASP A 1 96 ? -18.101 3.263 17.803 1.00 97.19 96 ASP A C 1
ATOM 745 O O . ASP A 1 96 ? -18.222 2.929 18.985 1.00 97.19 96 ASP A O 1
ATOM 749 N N . GLY A 1 97 ? -17.146 2.738 17.029 1.00 97.31 97 GLY A N 1
ATOM 750 C CA . GLY A 1 97 ? -16.177 1.732 17.470 1.00 97.31 97 GLY A CA 1
ATOM 751 C C . GLY A 1 97 ? -16.681 0.281 17.496 1.00 97.31 97 GLY A C 1
ATOM 752 O O . GLY A 1 97 ? -15.961 -0.587 17.994 1.00 97.3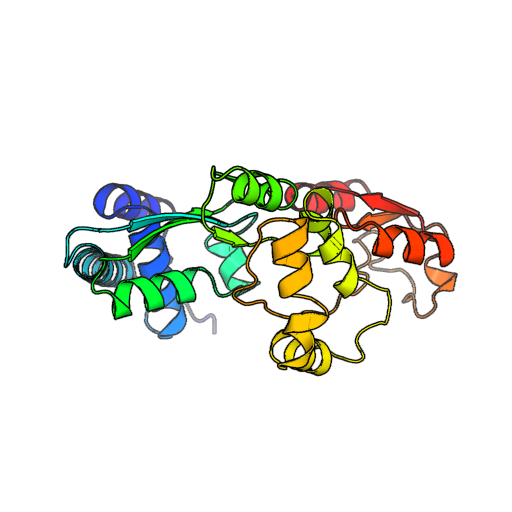1 97 GLY A O 1
ATOM 753 N N . GLU A 1 98 ? -17.877 -0.022 16.971 1.00 98.19 98 GLU A N 1
ATOM 754 C CA . GLU A 1 98 ? -18.367 -1.408 16.853 1.00 98.19 98 GLU A CA 1
ATOM 755 C C . GLU A 1 98 ? -17.553 -2.236 15.847 1.00 98.19 98 GLU A C 1
ATOM 757 O O . GLU A 1 98 ? -17.364 -3.437 16.062 1.00 98.19 98 GLU A O 1
ATOM 762 N N . ILE A 1 99 ? -17.041 -1.607 14.783 1.00 98.25 99 ILE A N 1
ATOM 763 C CA . ILE A 1 99 ? -15.971 -2.162 13.947 1.00 98.25 99 ILE A CA 1
ATOM 764 C C . ILE A 1 99 ? -14.687 -1.456 14.353 1.00 98.25 99 ILE A C 1
ATOM 766 O O . ILE A 1 99 ? -14.509 -0.285 14.033 1.00 98.25 99 ILE A O 1
ATOM 770 N N . ARG A 1 100 ? -13.799 -2.166 15.049 1.00 97.88 100 ARG A N 1
ATOM 771 C CA . ARG A 1 100 ? -12.492 -1.656 15.466 1.00 97.88 100 ARG A CA 1
ATOM 772 C C . ARG A 1 100 ? -11.405 -2.214 14.565 1.00 97.88 100 ARG A C 1
ATOM 774 O O . ARG A 1 100 ? -11.403 -3.406 14.273 1.00 97.88 100 ARG A O 1
ATOM 781 N N . VAL A 1 101 ? -10.465 -1.376 14.148 1.00 97.94 101 VAL A N 1
ATOM 782 C CA . VAL A 1 101 ? -9.361 -1.785 13.277 1.00 97.94 101 VAL A CA 1
ATOM 783 C C . VAL A 1 101 ? -8.040 -1.471 13.954 1.00 97.94 101 VAL A C 1
ATOM 785 O O . VAL A 1 101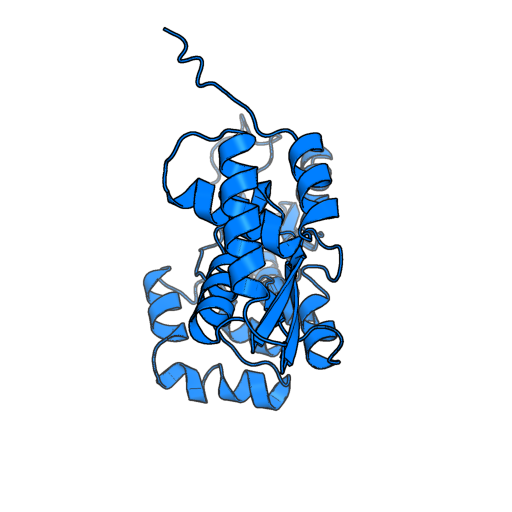 ? -7.770 -0.326 14.297 1.00 97.94 101 VAL A O 1
ATOM 788 N N . GLU A 1 102 ? -7.188 -2.476 14.118 1.00 96.56 102 GLU A N 1
ATOM 789 C CA . GLU A 1 102 ? -5.836 -2.307 14.635 1.00 96.56 102 GLU A CA 1
ATOM 790 C C . GLU A 1 102 ? -4.835 -2.206 13.487 1.00 96.56 102 GLU A C 1
ATOM 792 O O . GLU A 1 102 ? -4.543 -3.183 12.794 1.00 96.56 102 GLU A O 1
ATOM 797 N N . PHE A 1 103 ? -4.310 -0.996 13.280 1.00 94.88 103 PHE A N 1
ATOM 798 C CA . PHE A 1 103 ? -3.332 -0.715 12.236 1.00 94.88 103 PHE A CA 1
ATOM 799 C C . PHE A 1 103 ? -1.919 -1.042 12.720 1.00 94.88 103 PHE A C 1
ATOM 801 O O . PHE A 1 103 ? -1.360 -0.360 13.581 1.00 94.88 103 PHE A O 1
ATOM 808 N N . ILE A 1 104 ? -1.319 -2.068 12.121 1.00 93.38 104 ILE A N 1
ATOM 809 C CA . ILE A 1 104 ? 0.011 -2.569 12.461 1.00 93.38 104 ILE A CA 1
ATOM 810 C C . ILE A 1 104 ? 0.937 -2.308 11.270 1.00 93.38 104 ILE A C 1
ATOM 812 O O . ILE A 1 104 ? 0.990 -3.059 10.293 1.00 93.38 104 ILE A O 1
ATOM 816 N N . GLY A 1 105 ? 1.625 -1.170 11.340 1.00 90.75 105 GLY A N 1
ATOM 817 C CA . GLY A 1 105 ? 2.483 -0.656 10.278 1.00 90.75 105 GLY A CA 1
ATOM 818 C C . GLY A 1 105 ? 3.941 -1.118 10.349 1.00 90.75 105 GLY A C 1
ATOM 819 O O . GLY A 1 105 ? 4.319 -1.990 11.129 1.00 90.75 105 GLY A O 1
ATOM 820 N N . ASN A 1 106 ? 4.781 -0.474 9.539 1.00 88.00 106 ASN A N 1
ATOM 821 C CA . ASN A 1 106 ? 6.240 -0.599 9.531 1.00 88.00 106 ASN A CA 1
ATOM 822 C C . ASN A 1 106 ? 6.748 -2.047 9.435 1.00 88.00 106 ASN A C 1
ATOM 824 O O . ASN A 1 106 ? 7.688 -2.429 10.130 1.00 88.00 106 ASN A O 1
ATOM 828 N N . ASN A 1 107 ? 6.093 -2.860 8.603 1.00 89.44 107 ASN A N 1
ATOM 829 C CA . ASN A 1 107 ? 6.409 -4.280 8.421 1.00 89.44 107 ASN A CA 1
ATOM 830 C C . ASN A 1 107 ? 6.332 -5.141 9.700 1.00 89.44 107 ASN A C 1
ATOM 832 O O . ASN A 1 107 ? 6.824 -6.264 9.692 1.00 89.44 107 ASN A O 1
ATOM 836 N N . GLN A 1 108 ? 5.724 -4.655 10.790 1.00 90.19 108 GLN A N 1
ATOM 837 C CA . GLN A 1 108 ? 5.676 -5.397 12.057 1.00 90.19 108 GLN A CA 1
ATOM 838 C C . GLN A 1 108 ? 4.826 -6.666 11.971 1.00 90.19 108 GLN A C 1
ATOM 840 O O . GLN A 1 108 ? 5.115 -7.642 12.654 1.00 90.19 108 GLN A O 1
ATOM 845 N N . LEU A 1 109 ? 3.779 -6.641 11.144 1.00 92.44 109 LEU A N 1
ATOM 846 C CA . LEU A 1 109 ? 2.893 -7.784 10.932 1.00 92.44 109 LEU A CA 1
ATOM 847 C C . LEU A 1 109 ? 3.196 -8.505 9.622 1.00 92.44 109 LEU A C 1
ATOM 849 O O . LEU A 1 109 ? 3.292 -9.726 9.586 1.00 92.44 109 LEU A O 1
ATOM 853 N N . CYS A 1 110 ? 3.330 -7.742 8.540 1.00 93.94 110 CYS A N 1
ATOM 854 C CA . CYS A 1 110 ? 3.570 -8.267 7.206 1.00 93.94 110 CYS A CA 1
ATOM 855 C C . CYS A 1 110 ? 4.315 -7.239 6.344 1.00 93.94 110 CYS A C 1
ATOM 857 O O . CYS A 1 110 ? 4.231 -6.032 6.575 1.00 93.94 110 CYS A O 1
ATOM 859 N N . SER A 1 111 ? 5.056 -7.723 5.351 1.00 92.81 111 SER A N 1
ATOM 860 C CA . SER A 1 111 ? 5.810 -6.942 4.377 1.00 92.81 111 SER A CA 1
ATOM 861 C C . SER A 1 111 ? 5.051 -6.785 3.061 1.00 92.81 111 SER A C 1
ATOM 863 O O . SER A 1 111 ? 4.039 -7.435 2.793 1.00 92.81 111 SER A O 1
ATOM 865 N N . GLN A 1 112 ? 5.597 -5.950 2.176 1.00 91.25 112 GLN A N 1
ATOM 866 C CA . GLN A 1 112 ? 5.015 -5.683 0.861 1.00 91.25 112 GLN A CA 1
ATOM 867 C C . GLN A 1 112 ? 4.787 -6.966 0.040 1.00 91.25 112 GLN A C 1
ATOM 869 O O . GLN A 1 112 ? 3.849 -7.018 -0.755 1.00 91.25 112 GLN A O 1
ATOM 874 N N . LEU A 1 113 ? 5.633 -7.986 0.235 1.00 91.62 113 LEU A N 1
ATOM 875 C CA . LEU A 1 113 ? 5.602 -9.247 -0.507 1.00 91.62 113 LEU A CA 1
ATOM 876 C C . LEU A 1 113 ? 4.605 -10.258 0.072 1.00 91.62 113 LEU A C 1
ATOM 878 O O . LEU A 1 113 ? 4.004 -11.002 -0.699 1.00 91.62 113 LEU A O 1
ATOM 882 N N . ASN A 1 114 ? 4.414 -10.305 1.397 1.00 94.06 114 ASN A N 1
ATOM 883 C CA . ASN A 1 114 ? 3.646 -11.374 2.049 1.00 94.06 114 ASN A CA 1
ATOM 884 C C . ASN A 1 114 ? 2.290 -10.938 2.635 1.00 94.06 114 ASN A C 1
ATOM 886 O O . ASN A 1 114 ? 1.482 -11.816 2.931 1.00 94.06 114 ASN A O 1
ATOM 890 N N . CYS A 1 115 ? 1.982 -9.638 2.743 1.00 95.44 115 CYS A N 1
ATOM 891 C CA . CYS A 1 115 ? 0.690 -9.195 3.288 1.00 95.44 115 CYS A CA 1
ATOM 892 C C . CYS A 1 115 ? -0.515 -9.773 2.533 1.00 95.44 115 CYS A C 1
ATOM 894 O O . CYS A 1 115 ? -1.488 -10.178 3.162 1.00 95.44 115 CYS A O 1
ATOM 896 N N . ALA A 1 116 ? -0.438 -9.871 1.200 1.00 96.06 116 ALA A N 1
ATOM 897 C CA . ALA A 1 116 ? -1.506 -10.472 0.404 1.00 96.06 116 ALA A CA 1
ATOM 898 C C . ALA A 1 116 ? -1.722 -11.951 0.769 1.00 96.06 116 ALA A C 1
ATOM 900 O O . ALA A 1 116 ? -2.857 -12.368 0.943 1.00 96.06 116 ALA A O 1
ATOM 901 N N . LYS A 1 117 ? -0.648 -12.734 0.960 1.00 96.56 117 LYS A N 1
ATOM 902 C CA . LYS A 1 117 ? -0.738 -14.132 1.425 1.00 96.56 117 LYS A CA 1
ATOM 903 C C . LYS A 1 117 ? -1.392 -14.215 2.801 1.00 96.56 117 LYS A C 1
ATOM 905 O O . LYS A 1 117 ? -2.340 -14.967 2.974 1.00 96.56 117 LYS A O 1
ATOM 910 N N . MET A 1 118 ? -0.925 -13.402 3.747 1.00 97.62 118 MET A N 1
ATOM 911 C CA . MET A 1 118 ? -1.463 -13.389 5.109 1.00 97.62 118 MET A CA 1
ATOM 912 C C . MET A 1 118 ? -2.940 -12.991 5.147 1.00 97.62 118 MET A C 1
ATOM 914 O O . MET A 1 118 ? -3.680 -13.512 5.974 1.00 97.62 118 MET A O 1
ATOM 918 N N . CYS A 1 119 ? -3.376 -12.105 4.248 1.00 97.50 119 CYS A N 1
ATOM 919 C CA . CYS A 1 119 ? -4.781 -11.728 4.145 1.00 97.50 119 CYS A CA 1
ATOM 920 C C . CYS A 1 119 ? -5.643 -12.888 3.641 1.00 97.50 119 CYS A C 1
ATOM 922 O O . CYS A 1 119 ? -6.675 -13.201 4.224 1.00 97.50 119 CYS A O 1
ATOM 924 N N . ARG A 1 120 ? -5.160 -13.601 2.620 1.00 96.25 120 ARG A N 1
ATOM 925 C CA . ARG A 1 120 ? -5.818 -14.803 2.087 1.00 96.25 120 ARG A CA 1
ATOM 926 C C . ARG A 1 120 ? -5.925 -15.931 3.110 1.00 96.25 120 ARG A C 1
ATOM 928 O O . ARG A 1 120 ? -6.878 -16.695 3.078 1.00 96.25 120 ARG A O 1
ATOM 935 N N . GLU A 1 121 ? -4.938 -16.034 3.993 1.00 96.19 121 GLU A N 1
ATOM 936 C CA . GLU A 1 121 ? -4.881 -17.027 5.071 1.00 96.19 121 GLU A CA 1
ATOM 937 C C . GLU A 1 121 ? -5.664 -16.599 6.327 1.00 96.19 121 GLU A C 1
ATOM 939 O O . GLU A 1 121 ? -5.678 -17.334 7.310 1.00 96.19 121 GLU A O 1
ATOM 944 N N . GLY A 1 122 ? -6.296 -15.416 6.329 1.00 95.44 122 GLY A N 1
ATOM 945 C CA . GLY A 1 122 ? -7.050 -14.898 7.478 1.00 95.44 122 GLY A CA 1
ATOM 946 C C . GLY A 1 122 ? -6.182 -14.474 8.670 1.00 95.44 122 GLY A C 1
ATOM 947 O O . GLY A 1 122 ? -6.687 -14.270 9.772 1.00 95.44 122 GLY A O 1
ATOM 948 N N . LEU A 1 123 ? -4.866 -14.335 8.482 1.00 96.25 123 LEU A N 1
ATOM 949 C CA . LEU A 1 123 ? -3.946 -13.865 9.525 1.00 96.25 123 LEU A CA 1
ATOM 950 C C . LEU A 1 123 ? -4.020 -12.342 9.708 1.00 96.25 123 LEU A C 1
ATOM 952 O O . LEU A 1 123 ? -3.785 -11.842 10.814 1.00 96.25 123 LEU A O 1
ATOM 956 N N . VAL A 1 124 ? -4.345 -11.624 8.629 1.00 97.12 124 VAL A N 1
ATOM 957 C CA . VAL A 1 124 ? -4.707 -10.199 8.624 1.00 97.12 124 VAL A CA 1
ATOM 958 C C . VAL A 1 124 ? -6.027 -10.020 7.881 1.00 97.12 124 VAL A C 1
ATOM 960 O O . VAL A 1 124 ? -6.270 -10.700 6.892 1.00 97.12 124 VAL A O 1
ATOM 963 N N . ASP A 1 125 ? -6.869 -9.096 8.320 1.00 97.81 125 ASP A N 1
ATOM 964 C CA . ASP A 1 125 ? -8.179 -8.864 7.696 1.00 97.81 125 ASP A CA 1
ATOM 965 C C . ASP A 1 125 ? -8.088 -7.833 6.566 1.00 97.81 125 ASP A C 1
ATOM 967 O O . ASP A 1 125 ? -8.820 -7.878 5.581 1.00 97.81 125 ASP A O 1
ATOM 971 N N . LEU A 1 126 ? -7.163 -6.886 6.717 1.00 97.25 126 LEU A N 1
ATOM 972 C CA . LEU A 1 126 ? -6.929 -5.782 5.799 1.00 97.25 126 LEU A CA 1
ATOM 973 C C . LEU A 1 126 ? -5.427 -5.656 5.550 1.00 97.25 126 LEU A C 1
ATOM 975 O O . LEU A 1 126 ? -4.608 -5.879 6.448 1.00 97.25 126 LEU A O 1
ATOM 979 N N . TYR A 1 127 ? -5.039 -5.238 4.348 1.00 96.19 127 TYR A N 1
ATOM 980 C CA . TYR A 1 127 ? -3.647 -4.906 4.070 1.00 96.19 127 TYR A CA 1
ATOM 981 C C . TYR A 1 127 ? -3.504 -3.811 3.021 1.00 96.19 127 TYR A C 1
ATOM 983 O O . TYR A 1 127 ? -4.373 -3.614 2.175 1.00 96.19 127 TYR A O 1
ATOM 991 N N . ILE A 1 128 ? -2.372 -3.109 3.075 1.00 93.06 128 ILE A N 1
ATOM 992 C CA . ILE A 1 128 ? -1.901 -2.262 1.980 1.00 93.06 128 ILE A CA 1
ATOM 993 C C . ILE A 1 128 ? -0.517 -2.735 1.576 1.00 93.06 128 ILE A C 1
ATOM 995 O O . ILE A 1 128 ? 0.410 -2.775 2.387 1.00 93.06 128 ILE A O 1
ATOM 999 N N . SER A 1 129 ? -0.366 -3.029 0.292 1.00 92.06 129 SER A N 1
ATOM 1000 C CA . SER A 1 129 ? 0.922 -3.137 -0.376 1.00 92.06 129 SER A CA 1
ATOM 1001 C C . SER A 1 129 ? 0.761 -2.788 -1.853 1.00 92.06 129 SER A C 1
ATOM 1003 O O . SER A 1 129 ? -0.348 -2.750 -2.385 1.00 92.06 129 SER A O 1
ATOM 1005 N N . SER A 1 130 ? 1.871 -2.501 -2.531 1.00 91.25 130 SER A N 1
ATOM 1006 C CA . SER A 1 130 ? 1.844 -2.282 -3.978 1.00 91.25 130 SER A CA 1
ATOM 1007 C C . SER A 1 130 ? 1.358 -3.537 -4.707 1.00 91.25 130 SER A C 1
ATOM 1009 O O . SER A 1 130 ? 1.794 -4.648 -4.392 1.00 91.25 130 SER A O 1
ATOM 1011 N N . THR A 1 131 ? 0.521 -3.347 -5.728 1.00 92.31 131 THR A N 1
ATOM 1012 C CA . THR A 1 131 ? 0.011 -4.415 -6.609 1.00 92.31 131 THR A CA 1
ATOM 1013 C C . THR A 1 131 ? 1.148 -5.284 -7.145 1.00 92.31 131 THR A C 1
ATOM 1015 O O . THR A 1 131 ? 1.087 -6.507 -7.060 1.00 92.31 131 THR A O 1
ATOM 1018 N N . GLN A 1 132 ? 2.245 -4.646 -7.554 1.00 91.38 132 GLN A N 1
ATOM 1019 C CA . GLN A 1 132 ? 3.465 -5.287 -8.038 1.00 91.38 132 GLN A CA 1
ATOM 1020 C C . GLN A 1 132 ? 4.075 -6.294 -7.054 1.00 91.38 132 GLN A C 1
ATOM 1022 O O . GLN A 1 132 ? 4.424 -7.401 -7.460 1.00 91.38 132 GLN A O 1
ATOM 1027 N N . ASN A 1 133 ? 4.215 -5.933 -5.773 1.00 92.12 133 ASN A N 1
ATOM 1028 C CA . ASN A 1 133 ? 4.759 -6.842 -4.757 1.00 92.12 133 ASN A CA 1
ATOM 1029 C C . ASN A 1 133 ? 3.720 -7.883 -4.320 1.00 92.12 133 ASN A C 1
ATOM 1031 O O . ASN A 1 133 ? 4.050 -9.061 -4.198 1.00 92.12 133 ASN A O 1
ATOM 1035 N N . ALA A 1 134 ? 2.462 -7.468 -4.143 1.00 93.75 134 ALA A N 1
ATOM 1036 C CA . ALA A 1 134 ? 1.358 -8.359 -3.797 1.00 93.75 134 ALA A CA 1
ATOM 1037 C C . ALA A 1 134 ? 1.141 -9.454 -4.852 1.00 93.75 134 ALA A C 1
ATOM 1039 O O . ALA A 1 134 ? 0.758 -10.572 -4.509 1.00 93.75 134 ALA A O 1
ATOM 1040 N N . SER A 1 135 ? 1.444 -9.165 -6.121 1.00 93.00 135 SER A N 1
ATOM 1041 C CA . SER A 1 135 ? 1.299 -10.108 -7.231 1.00 93.00 135 SER A CA 1
ATOM 1042 C C . SER A 1 135 ? 2.145 -11.379 -7.092 1.00 93.00 135 SER A C 1
ATOM 1044 O O . SER A 1 135 ? 1.818 -12.391 -7.707 1.00 93.00 135 SER A O 1
ATOM 1046 N N . ALA A 1 136 ? 3.172 -11.377 -6.232 1.00 89.69 136 ALA A N 1
ATOM 1047 C CA . ALA A 1 136 ? 3.907 -12.588 -5.872 1.00 89.69 136 ALA A CA 1
ATOM 1048 C C . ALA A 1 136 ? 3.006 -13.647 -5.207 1.00 89.69 136 ALA A C 1
ATOM 1050 O O . ALA A 1 136 ? 3.242 -14.840 -5.365 1.00 89.69 136 ALA A O 1
ATOM 1051 N N . ASN A 1 137 ? 1.961 -13.211 -4.495 1.00 92.94 137 ASN A N 1
ATOM 1052 C CA . ASN A 1 137 ? 1.010 -14.070 -3.784 1.00 92.94 137 ASN A CA 1
ATOM 1053 C C . ASN A 1 137 ? -0.444 -13.922 -4.271 1.00 92.94 137 ASN A C 1
ATOM 1055 O O . ASN A 1 137 ? -1.314 -14.671 -3.834 1.00 92.94 137 ASN A O 1
ATOM 1059 N N . ALA A 1 138 ? -0.722 -12.983 -5.174 1.00 94.62 138 ALA A N 1
ATOM 1060 C CA . ALA A 1 138 ? -2.015 -12.789 -5.828 1.00 94.62 138 ALA A CA 1
ATOM 1061 C C . ALA A 1 138 ? -1.783 -12.423 -7.302 1.00 94.62 138 ALA A C 1
ATOM 1063 O O . ALA A 1 138 ? -1.891 -11.262 -7.697 1.00 94.62 138 ALA A O 1
ATOM 1064 N N . ILE A 1 139 ? -1.384 -13.418 -8.104 1.00 93.12 139 ILE A N 1
ATOM 1065 C CA . ILE A 1 139 ? -0.833 -13.230 -9.457 1.00 93.12 139 ILE A CA 1
ATOM 1066 C C . ILE A 1 139 ? -1.722 -12.398 -10.386 1.00 93.12 139 ILE A C 1
ATOM 1068 O O . ILE A 1 139 ? -1.184 -11.661 -11.216 1.00 93.12 139 ILE A O 1
ATOM 1072 N N . TYR A 1 140 ? -3.046 -12.456 -10.217 1.00 94.88 140 TYR A N 1
ATOM 1073 C CA . TYR A 1 140 ? -4.003 -11.701 -11.024 1.00 94.88 140 TYR A CA 1
ATOM 1074 C C . TYR A 1 140 ? -3.827 -10.180 -10.903 1.00 94.88 140 TYR A C 1
ATOM 1076 O O . TYR A 1 140 ? -4.137 -9.453 -11.841 1.00 94.88 140 TYR A O 1
ATOM 1084 N N . LEU A 1 141 ? -3.224 -9.681 -9.816 1.00 94.81 141 LEU A N 1
ATOM 1085 C CA . LEU A 1 141 ? -2.876 -8.261 -9.674 1.00 94.81 141 LEU A CA 1
ATOM 1086 C C . LEU A 1 141 ? -1.938 -7.750 -10.782 1.00 94.81 141 LEU A C 1
ATOM 1088 O O . LEU A 1 141 ? -1.927 -6.549 -11.046 1.00 94.81 141 LEU A O 1
ATOM 1092 N N . ASN A 1 142 ? -1.205 -8.634 -11.476 1.00 92.50 142 ASN A N 1
ATOM 1093 C CA . ASN A 1 142 ? -0.398 -8.243 -12.635 1.00 92.50 142 ASN A CA 1
ATOM 1094 C C . ASN A 1 142 ? -1.239 -7.678 -13.792 1.00 92.50 142 ASN A C 1
ATOM 1096 O O . ASN A 1 142 ? -0.667 -7.024 -14.657 1.00 92.50 142 ASN A O 1
ATOM 1100 N N . ILE A 1 143 ? -2.566 -7.868 -13.827 1.00 92.50 143 ILE A N 1
ATOM 1101 C CA . ILE A 1 143 ? -3.404 -7.285 -14.887 1.00 92.50 143 ILE A CA 1
ATOM 1102 C C . ILE A 1 143 ? -3.316 -5.751 -14.943 1.00 92.50 143 ILE A C 1
ATOM 1104 O O . ILE A 1 143 ? -3.556 -5.151 -15.985 1.00 92.50 143 ILE A O 1
ATOM 1108 N N . LEU A 1 144 ? -2.908 -5.120 -13.838 1.00 92.81 144 LEU A N 1
ATOM 1109 C CA . LEU A 1 144 ? -2.706 -3.676 -13.737 1.00 92.81 144 LEU A CA 1
ATOM 1110 C C . LEU A 1 144 ? -1.285 -3.222 -14.124 1.00 92.81 144 LEU A C 1
ATOM 1112 O O . LEU A 1 144 ? -1.055 -2.020 -14.246 1.00 92.81 144 LEU A O 1
ATOM 1116 N N . ASP A 1 145 ? -0.345 -4.153 -14.316 1.00 90.12 145 ASP A N 1
ATOM 1117 C CA . ASP A 1 145 ? 1.104 -3.891 -14.345 1.00 90.12 145 ASP A CA 1
ATOM 1118 C C . ASP A 1 145 ? 1.743 -4.042 -15.740 1.00 90.12 145 ASP A C 1
ATOM 1120 O O . ASP A 1 145 ? 2.971 -4.110 -15.865 1.00 90.12 145 ASP A O 1
ATOM 1124 N N . PHE A 1 146 ? 0.944 -4.100 -16.808 1.00 90.19 146 PHE A N 1
ATOM 1125 C CA . PHE A 1 146 ? 1.480 -4.067 -18.169 1.00 90.19 146 PHE A CA 1
ATOM 1126 C C . PHE A 1 146 ? 2.191 -2.729 -18.425 1.00 90.19 146 PHE A C 1
ATOM 1128 O O . PHE A 1 146 ? 1.655 -1.651 -18.145 1.00 90.19 146 PHE A O 1
ATOM 1135 N N . ALA A 1 147 ? 3.418 -2.789 -18.955 1.00 89.06 147 ALA A N 1
ATOM 1136 C CA . ALA A 1 147 ? 4.170 -1.582 -19.281 1.00 89.06 147 ALA A CA 1
ATOM 1137 C C . ALA A 1 147 ? 3.387 -0.727 -20.285 1.00 89.06 147 ALA A C 1
ATOM 1139 O O . ALA A 1 147 ? 2.913 -1.236 -21.297 1.00 89.06 147 ALA A O 1
ATOM 1140 N N . TYR A 1 148 ? 3.261 0.566 -19.981 1.00 89.19 148 TYR A N 1
ATOM 1141 C CA . TYR A 1 148 ? 2.525 1.551 -20.783 1.00 89.19 148 TYR A CA 1
ATOM 1142 C C . TYR A 1 148 ? 1.017 1.280 -20.960 1.00 89.19 148 TYR A C 1
ATOM 1144 O O . TYR A 1 148 ? 0.390 1.903 -21.808 1.00 89.19 148 TYR A O 1
ATOM 1152 N N . LEU A 1 149 ? 0.407 0.426 -20.125 1.00 92.88 149 LEU A N 1
ATOM 1153 C CA . LEU A 1 149 ? -1.046 0.184 -20.135 1.00 92.88 149 LEU A CA 1
ATOM 1154 C C . LEU A 1 149 ? -1.869 1.447 -19.869 1.00 92.88 149 LEU A C 1
ATOM 1156 O O . LEU A 1 149 ? -2.939 1.638 -20.440 1.00 92.88 149 LEU A O 1
ATOM 1160 N N . TRP A 1 150 ? -1.382 2.297 -18.966 1.00 94.50 150 TRP A N 1
ATOM 1161 C CA . TRP A 1 150 ? -2.125 3.448 -18.473 1.00 94.50 150 TRP A CA 1
ATOM 1162 C C . TRP A 1 150 ? -1.578 4.749 -19.063 1.00 94.50 150 TRP A C 1
ATOM 1164 O O . TRP A 1 150 ? -0.432 5.094 -18.770 1.00 94.5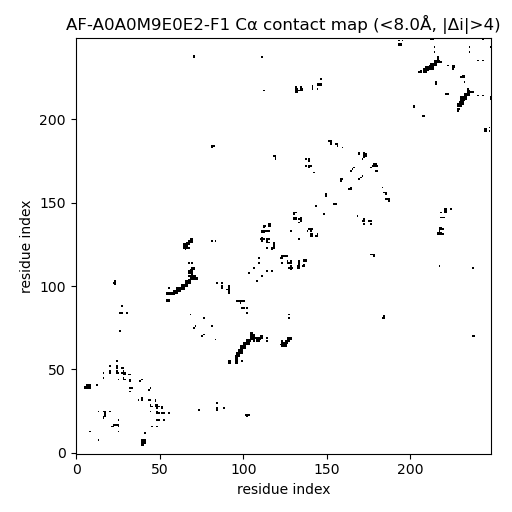0 150 TRP A O 1
ATOM 1174 N N . PRO A 1 151 ? -2.397 5.532 -19.791 1.00 93.56 151 PRO A N 1
ATOM 1175 C CA . PRO A 1 151 ? -1.993 6.847 -20.301 1.00 93.56 151 PRO A CA 1
ATOM 1176 C C . PRO A 1 151 ? -1.690 7.873 -19.201 1.00 93.56 151 PRO A C 1
ATOM 1178 O O . PRO A 1 151 ? -0.977 8.847 -19.416 1.00 93.56 151 PRO A O 1
ATOM 1181 N N . GLY A 1 152 ? -2.260 7.684 -18.010 1.00 94.81 152 GLY A N 1
ATOM 1182 C CA . GLY A 1 152 ? -2.143 8.625 -16.906 1.00 94.81 152 GLY A CA 1
ATOM 1183 C C . GLY A 1 152 ? -2.738 8.077 -15.614 1.00 94.81 152 GLY A C 1
ATOM 1184 O O . GLY A 1 152 ? -3.495 7.103 -15.627 1.00 94.81 152 GLY A O 1
ATOM 1185 N N . ARG A 1 153 ? -2.463 8.754 -14.490 1.00 94.06 153 ARG A N 1
ATOM 1186 C CA . ARG A 1 153 ? -3.093 8.437 -13.193 1.00 94.06 153 ARG A CA 1
ATOM 1187 C C . ARG A 1 153 ? -4.621 8.503 -13.276 1.00 94.06 153 ARG A C 1
ATOM 1189 O O . ARG A 1 153 ? -5.295 7.647 -12.719 1.00 94.06 153 ARG A O 1
ATOM 1196 N N . ALA A 1 154 ? -5.165 9.468 -14.024 1.00 95.38 154 ALA A N 1
ATOM 1197 C CA . ALA A 1 154 ? -6.607 9.611 -14.225 1.00 95.38 154 ALA A CA 1
ATOM 1198 C C . ALA A 1 154 ? -7.245 8.365 -14.866 1.00 95.38 154 ALA A C 1
ATOM 1200 O O . ALA A 1 154 ? -8.312 7.950 -14.432 1.00 95.38 154 ALA A O 1
ATOM 1201 N N . ALA A 1 155 ? -6.575 7.724 -15.832 1.00 95.94 155 ALA A N 1
ATOM 1202 C CA . ALA A 1 155 ? -7.070 6.495 -16.454 1.00 95.94 155 ALA A CA 1
ATOM 1203 C C . ALA A 1 155 ? -7.080 5.308 -15.475 1.00 95.94 155 ALA A C 1
ATOM 1205 O O . ALA A 1 155 ? -8.038 4.539 -15.466 1.00 95.94 155 ALA A O 1
ATOM 1206 N N . GLN A 1 156 ? -6.060 5.194 -14.612 1.00 95.25 156 GLN A N 1
ATOM 1207 C CA . GLN A 1 156 ? -6.032 4.181 -13.547 1.00 95.25 156 GLN A CA 1
ATOM 1208 C C . GLN A 1 156 ? -7.172 4.388 -12.554 1.00 95.25 156 GLN A C 1
ATOM 1210 O O . GLN A 1 156 ? -7.912 3.450 -12.274 1.00 95.25 156 GLN A O 1
ATOM 1215 N N . TYR A 1 157 ? -7.342 5.619 -12.057 1.00 95.38 157 TYR A N 1
ATOM 1216 C CA . TYR A 1 157 ? -8.455 5.966 -11.173 1.00 95.38 157 TYR A CA 1
ATOM 1217 C C . TYR A 1 157 ? -9.796 5.660 -11.841 1.00 95.38 157 TYR A C 1
ATOM 1219 O O . TYR A 1 157 ? -10.615 4.953 -11.263 1.00 95.38 157 TYR A O 1
ATOM 1227 N N . TYR A 1 158 ? -10.002 6.127 -13.074 1.00 96.38 158 TYR A N 1
ATOM 1228 C CA . TYR A 1 158 ? -11.232 5.862 -13.808 1.00 96.38 158 TYR A CA 1
ATOM 1229 C C . TYR A 1 158 ? -11.507 4.362 -13.885 1.00 96.38 158 TYR A C 1
ATOM 1231 O O . TYR A 1 158 ? -12.565 3.931 -13.450 1.00 96.38 158 TYR A O 1
ATOM 1239 N N . PHE A 1 159 ? -10.547 3.552 -14.341 1.00 96.94 159 PHE A N 1
ATOM 1240 C CA . PHE A 1 159 ? -10.733 2.107 -14.411 1.00 96.94 159 PHE A CA 1
ATOM 1241 C C . PHE A 1 159 ? -11.068 1.507 -13.045 1.00 96.94 159 PHE A C 1
ATOM 1243 O O . PHE A 1 159 ? -12.111 0.875 -12.916 1.00 96.94 159 PHE A O 1
ATOM 1250 N N . LEU A 1 160 ? -10.234 1.744 -12.026 1.00 95.94 160 LEU A N 1
ATOM 1251 C CA . LEU A 1 160 ? -10.373 1.135 -10.701 1.00 95.94 160 LEU A CA 1
ATOM 1252 C C . LEU A 1 160 ? -11.713 1.430 -10.027 1.00 95.94 160 LEU A C 1
ATOM 1254 O O . LEU A 1 160 ? -12.123 0.639 -9.180 1.00 95.94 160 LEU A O 1
ATOM 1258 N N . TYR A 1 161 ? -12.382 2.533 -10.379 1.00 96.12 161 TYR A N 1
ATOM 1259 C CA . TYR A 1 161 ? -13.667 2.942 -9.806 1.00 96.12 161 TYR A CA 1
ATOM 1260 C C . TYR A 1 161 ? -14.853 2.849 -10.783 1.00 96.12 161 TYR A C 1
ATOM 1262 O O . TYR A 1 161 ? -15.999 2.945 -10.350 1.00 96.12 161 TYR A O 1
ATOM 1270 N N . HIS A 1 162 ? -14.624 2.575 -12.068 1.00 97.50 162 HIS A N 1
ATOM 1271 C CA . HIS A 1 162 ? -15.681 2.361 -13.056 1.00 97.50 162 HIS A CA 1
ATOM 1272 C C . HIS A 1 162 ? -16.308 0.964 -12.916 1.00 97.50 162 HIS A C 1
ATOM 1274 O O . HIS A 1 162 ? -15.609 -0.012 -12.639 1.00 97.50 162 HIS A O 1
ATOM 1280 N N . HIS A 1 163 ? -17.616 0.831 -13.173 1.00 97.38 163 HIS A N 1
ATOM 1281 C CA . HIS A 1 163 ? -18.353 -0.435 -13.007 1.00 97.38 163 HIS A CA 1
ATOM 1282 C C . HIS A 1 163 ? -17.768 -1.594 -13.834 1.00 97.38 163 HIS A C 1
ATOM 1284 O O . HIS A 1 163 ? -17.796 -2.740 -13.403 1.00 97.38 163 HIS A O 1
ATOM 1290 N N . ARG A 1 164 ? -17.163 -1.304 -14.996 1.00 96.62 164 ARG A N 1
ATOM 1291 C CA . ARG A 1 164 ? -16.489 -2.322 -15.829 1.00 96.62 164 ARG A CA 1
ATOM 1292 C C . ARG A 1 164 ? -15.305 -3.007 -15.136 1.00 96.62 164 ARG A C 1
ATOM 1294 O O . ARG A 1 164 ? -14.968 -4.122 -15.521 1.00 96.62 164 ARG A O 1
ATOM 1301 N N . SER A 1 165 ? -14.692 -2.394 -14.118 1.00 97.38 165 SER A N 1
ATOM 1302 C CA . SER A 1 165 ? -13.651 -3.071 -13.325 1.00 97.38 165 SER A CA 1
ATOM 1303 C C . SER A 1 165 ? -14.181 -4.252 -12.527 1.00 97.38 165 SER A C 1
ATOM 1305 O O . SER A 1 165 ? -13.393 -5.086 -12.097 1.00 97.38 165 SER A O 1
ATOM 1307 N N . GLU A 1 166 ? -15.495 -4.360 -12.344 1.00 97.75 166 GLU A N 1
ATOM 1308 C CA . GLU A 1 166 ? -16.084 -5.483 -11.637 1.00 97.75 166 GLU A CA 1
ATOM 1309 C C . GLU A 1 166 ? -15.767 -6.800 -12.348 1.00 97.75 166 GLU A C 1
ATOM 1311 O O . GLU A 1 166 ? -15.086 -7.651 -11.785 1.00 97.75 166 GLU A O 1
ATOM 1316 N N . ALA A 1 167 ? -16.148 -6.907 -13.623 1.00 97.69 167 ALA A N 1
ATOM 1317 C CA . ALA A 1 167 ? -15.898 -8.094 -14.438 1.00 97.69 167 ALA A CA 1
ATOM 1318 C C . ALA A 1 167 ? -14.416 -8.271 -14.815 1.00 97.69 167 ALA A C 1
ATOM 1320 O O . ALA A 1 167 ? -13.963 -9.391 -15.025 1.00 97.69 167 ALA A O 1
ATOM 1321 N N . LEU A 1 168 ? -13.659 -7.173 -14.922 1.00 97.00 168 LEU A N 1
ATOM 1322 C CA . LEU A 1 168 ? -12.283 -7.196 -15.436 1.00 97.00 168 LEU A CA 1
ATOM 1323 C C . LEU A 1 168 ? -11.202 -7.264 -14.353 1.00 97.00 168 LEU A C 1
ATOM 1325 O O . LEU A 1 168 ? -10.047 -7.529 -14.669 1.00 97.00 168 LEU A O 1
ATOM 1329 N N . PHE A 1 169 ? -11.531 -6.949 -13.101 1.00 97.31 169 PHE A N 1
ATOM 1330 C CA . PHE A 1 169 ? -10.541 -6.840 -12.032 1.00 97.31 169 PHE A CA 1
ATOM 1331 C C . PHE A 1 169 ? -11.048 -7.364 -10.690 1.00 97.31 169 PHE A C 1
ATOM 1333 O O . PHE A 1 169 ? -10.428 -8.256 -10.115 1.00 97.31 169 PHE A O 1
ATOM 1340 N N . ARG A 1 170 ? -12.159 -6.831 -10.174 1.00 97.88 170 ARG A N 1
ATOM 1341 C CA . ARG A 1 170 ? -12.574 -7.070 -8.785 1.00 97.88 170 ARG A CA 1
ATOM 1342 C C . ARG A 1 170 ? -13.173 -8.458 -8.575 1.00 97.88 170 ARG A C 1
ATOM 1344 O O . ARG A 1 170 ? -12.800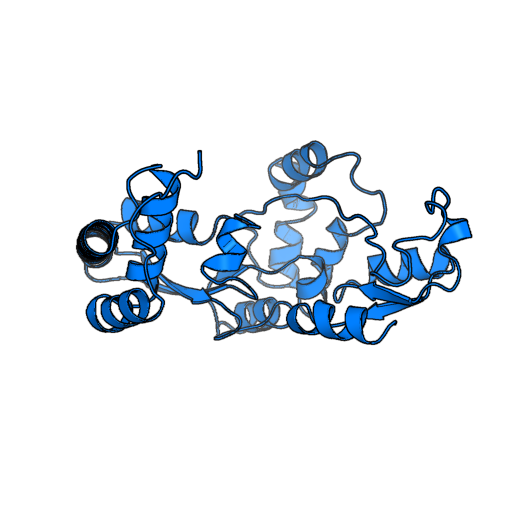 -9.117 -7.608 1.00 97.88 170 ARG A O 1
ATOM 1351 N N . GLU A 1 171 ? -14.066 -8.915 -9.453 1.00 98.12 171 GLU A N 1
ATOM 1352 C CA . GLU A 1 171 ? -14.627 -10.269 -9.379 1.00 98.12 171 GLU A CA 1
ATOM 1353 C C . GLU A 1 171 ? -13.547 -11.332 -9.565 1.00 98.12 171 GLU A C 1
ATOM 1355 O O . GLU A 1 171 ? -13.414 -12.166 -8.665 1.00 98.12 171 GLU A O 1
ATOM 1360 N N . PRO A 1 172 ? -12.676 -11.254 -10.588 1.00 98.19 172 PRO A N 1
ATOM 1361 C CA . PRO A 1 172 ? -11.627 -12.251 -10.733 1.00 98.19 172 PRO A CA 1
ATOM 1362 C C . PRO A 1 172 ? -10.620 -12.222 -9.573 1.00 98.19 172 PRO A C 1
ATOM 1364 O O . PRO A 1 172 ? -10.160 -13.275 -9.134 1.00 98.19 172 PRO A O 1
ATOM 1367 N N . LEU A 1 173 ? -10.306 -11.045 -9.008 1.00 97.94 173 LEU A N 1
ATOM 1368 C CA . LEU A 1 173 ? -9.458 -10.944 -7.815 1.00 97.94 173 LEU A CA 1
ATOM 1369 C C . LEU A 1 173 ? -10.076 -11.685 -6.616 1.00 97.94 173 LEU A C 1
ATOM 1371 O O . LEU A 1 173 ? -9.370 -12.422 -5.921 1.00 97.94 173 LEU A O 1
ATOM 1375 N N . ARG A 1 174 ? -11.390 -11.557 -6.402 1.00 98.00 174 ARG A N 1
ATOM 1376 C CA . ARG A 1 174 ? -12.100 -12.308 -5.355 1.00 98.00 174 ARG A CA 1
ATOM 1377 C C . ARG A 1 174 ? -12.155 -13.798 -5.667 1.00 98.00 174 ARG A C 1
ATOM 1379 O O . ARG A 1 174 ? -11.826 -14.602 -4.804 1.00 98.00 174 ARG A O 1
ATOM 1386 N N . LYS A 1 175 ? -12.501 -14.179 -6.895 1.00 98.00 175 LYS A N 1
ATOM 1387 C CA . LYS A 1 175 ? -12.644 -15.582 -7.303 1.00 98.00 175 LYS A CA 1
ATOM 1388 C C . LYS A 1 175 ? -11.328 -16.354 -7.235 1.00 98.00 175 LYS A C 1
ATOM 1390 O O . LYS A 1 175 ? -11.298 -17.483 -6.760 1.00 98.00 175 LYS A O 1
ATOM 1395 N N . HIS A 1 176 ? -10.237 -15.758 -7.710 1.00 96.75 176 HIS A N 1
ATOM 1396 C CA . HIS A 1 176 ? -8.945 -16.440 -7.808 1.00 96.75 176 HIS A CA 1
ATOM 1397 C C . HIS A 1 176 ? -8.090 -16.303 -6.553 1.00 96.75 176 HIS A C 1
ATOM 1399 O O . HIS A 1 176 ? -7.222 -17.143 -6.304 1.00 96.75 176 HIS A O 1
ATOM 1405 N N . HIS A 1 177 ? -8.293 -15.239 -5.774 1.00 97.06 177 HIS A N 1
ATOM 1406 C CA . HIS A 1 177 ? -7.430 -14.942 -4.638 1.00 97.06 177 HIS A CA 1
ATOM 1407 C C . HIS A 1 177 ? -8.170 -14.701 -3.328 1.00 97.06 177 HIS A C 1
ATOM 1409 O O . HIS A 1 177 ? -7.489 -14.617 -2.320 1.00 97.06 177 HIS A O 1
ATOM 1415 N N . GLY A 1 178 ? -9.501 -14.633 -3.285 1.00 97.00 178 GLY A N 1
ATOM 1416 C CA . GLY A 1 178 ? -10.247 -14.349 -2.052 1.00 97.00 178 GLY A CA 1
ATOM 1417 C C . GLY A 1 178 ? -10.019 -12.932 -1.517 1.00 97.00 178 GLY A C 1
ATOM 1418 O O . GLY A 1 178 ? -10.268 -12.666 -0.348 1.00 97.00 178 GLY A O 1
ATOM 1419 N N . LEU A 1 179 ? -9.504 -12.023 -2.352 1.00 97.50 179 LEU A N 1
ATOM 1420 C CA . LEU A 1 179 ? -9.155 -10.662 -1.955 1.00 97.50 179 LEU A CA 1
ATOM 1421 C C . LEU A 1 179 ? -10.190 -9.669 -2.473 1.00 97.50 179 LEU A C 1
ATOM 1423 O O . LEU A 1 179 ? -10.520 -9.658 -3.658 1.00 97.50 179 LEU A O 1
ATOM 1427 N N . HIS A 1 180 ? -10.662 -8.793 -1.591 1.00 96.88 180 HIS A N 1
ATOM 1428 C CA . HIS A 1 180 ? -11.577 -7.715 -1.945 1.00 96.88 180 HIS A CA 1
ATOM 1429 C C . HIS A 1 180 ? -10.802 -6.415 -2.162 1.00 96.88 180 HIS A C 1
ATOM 1431 O O . HIS A 1 180 ? -10.085 -5.945 -1.281 1.00 96.88 180 HIS A O 1
ATOM 1437 N N . PHE A 1 181 ? -10.968 -5.810 -3.338 1.00 95.88 181 PHE A N 1
ATOM 1438 C CA . PHE A 1 181 ? -10.486 -4.456 -3.582 1.00 95.88 181 PHE A CA 1
ATOM 1439 C C . PHE A 1 181 ? -11.375 -3.451 -2.843 1.00 95.88 181 PHE A C 1
ATOM 1441 O O . PHE A 1 181 ? -12.581 -3.416 -3.082 1.00 95.88 181 PHE A O 1
ATOM 1448 N N . LEU A 1 182 ? -10.776 -2.629 -1.979 1.00 95.06 182 LEU A N 1
ATOM 1449 C CA . LEU A 1 182 ? -11.482 -1.563 -1.263 1.00 95.06 182 LEU A CA 1
ATOM 1450 C C . LEU A 1 182 ? -11.197 -0.197 -1.893 1.00 95.06 182 LEU A C 1
ATOM 1452 O O . LEU A 1 182 ? -12.106 0.492 -2.344 1.00 95.06 182 LEU A O 1
ATOM 1456 N N . TRP A 1 183 ? -9.920 0.175 -1.956 1.00 93.38 183 TRP A N 1
ATOM 1457 C CA . TRP A 1 183 ? -9.451 1.390 -2.609 1.00 93.38 183 TRP A CA 1
ATOM 1458 C C . TRP A 1 183 ? -8.000 1.220 -3.058 1.00 93.38 183 TRP A C 1
ATOM 1460 O O . TRP A 1 183 ? -7.308 0.265 -2.699 1.00 93.38 183 TRP A O 1
ATOM 1470 N N . SER A 1 184 ? -7.526 2.185 -3.834 1.00 91.12 184 SER A N 1
ATOM 1471 C CA . SER A 1 184 ? -6.113 2.360 -4.143 1.00 91.12 184 SER A CA 1
ATOM 1472 C C . SER A 1 184 ? -5.832 3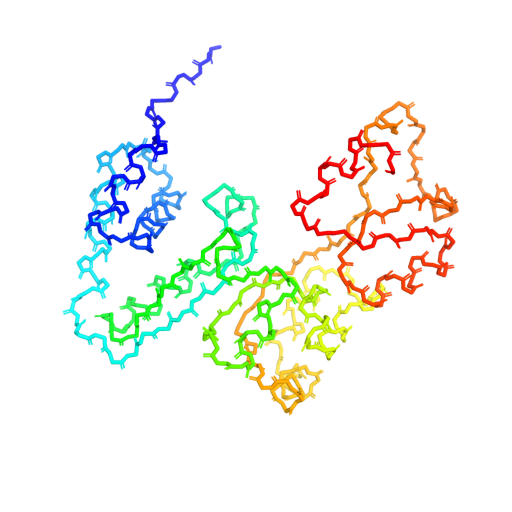.817 -4.494 1.00 91.12 184 SER A C 1
ATOM 1474 O O . SER A 1 184 ? -6.726 4.536 -4.957 1.00 91.12 184 SER A O 1
ATOM 1476 N N . HIS A 1 185 ? -4.588 4.238 -4.274 1.00 86.56 185 HIS A N 1
ATOM 1477 C CA . HIS A 1 185 ? -4.037 5.415 -4.927 1.00 86.56 185 HIS A CA 1
ATOM 1478 C C . HIS A 1 185 ? -3.274 4.974 -6.183 1.00 86.56 185 HIS A C 1
ATOM 1480 O O . HIS A 1 185 ? -2.577 3.959 -6.184 1.00 86.56 185 HIS A O 1
ATOM 1486 N N . ALA A 1 186 ? -3.384 5.755 -7.250 1.00 88.12 186 ALA A N 1
ATOM 1487 C CA . ALA A 1 186 ? -2.702 5.491 -8.508 1.00 88.12 186 ALA A CA 1
ATOM 1488 C C . ALA A 1 186 ? -1.496 6.419 -8.660 1.00 88.12 186 ALA A C 1
ATOM 1490 O O . ALA A 1 186 ? -1.655 7.637 -8.715 1.00 88.12 186 ALA A O 1
ATOM 1491 N N . GLU A 1 187 ? -0.301 5.843 -8.772 1.00 87.00 187 GLU A N 1
ATOM 1492 C CA . GLU A 1 187 ? 0.931 6.563 -9.097 1.00 87.00 187 GLU A CA 1
ATOM 1493 C C . GLU A 1 187 ? 1.643 5.900 -10.276 1.00 87.00 187 GLU A C 1
ATOM 1495 O O . GLU A 1 187 ? 1.606 4.680 -10.449 1.00 87.00 187 GLU A O 1
ATOM 1500 N N . LEU A 1 188 ? 2.301 6.714 -11.103 1.00 88.25 188 LEU A N 1
ATOM 1501 C CA . LEU A 1 188 ? 3.082 6.221 -12.235 1.00 88.25 188 LEU A CA 1
ATOM 1502 C C . LEU A 1 188 ? 4.536 6.006 -11.827 1.00 88.25 188 LEU A C 1
ATOM 1504 O O . LEU A 1 188 ? 5.119 6.764 -11.050 1.00 88.25 188 LEU A O 1
ATOM 1508 N N . ARG A 1 189 ? 5.132 4.941 -12.362 1.00 87.88 189 ARG A N 1
ATOM 1509 C CA . ARG A 1 189 ? 6.525 4.588 -12.098 1.00 87.88 189 ARG A CA 1
ATOM 1510 C C . ARG A 1 189 ? 7.444 5.339 -13.055 1.00 87.88 189 ARG A C 1
ATOM 1512 O O . ARG A 1 189 ? 7.175 5.415 -14.246 1.00 87.88 189 ARG A O 1
ATOM 1519 N N . ASN A 1 190 ? 8.563 5.809 -12.516 1.00 87.75 190 ASN A N 1
ATOM 1520 C CA . ASN A 1 190 ? 9.675 6.373 -13.272 1.00 87.75 190 ASN A CA 1
ATOM 1521 C C . ASN A 1 190 ? 10.965 5.638 -12.906 1.00 87.75 190 ASN A C 1
ATOM 1523 O O . ASN A 1 190 ? 11.068 5.042 -11.829 1.00 87.75 190 ASN A O 1
ATOM 1527 N N . ILE A 1 191 ? 11.961 5.716 -13.785 1.00 89.25 191 ILE A N 1
ATOM 1528 C CA . ILE A 1 191 ? 13.315 5.250 -13.491 1.00 89.25 191 ILE A CA 1
ATOM 1529 C C . ILE A 1 191 ? 14.066 6.384 -12.799 1.00 89.25 191 ILE A C 1
ATOM 1531 O O . ILE A 1 191 ? 14.156 7.495 -13.315 1.00 89.25 191 ILE A O 1
ATOM 1535 N N . MET A 1 192 ? 14.598 6.096 -11.615 1.00 88.50 192 MET A N 1
ATOM 1536 C CA . MET A 1 192 ? 15.455 7.011 -10.868 1.00 88.50 192 MET A CA 1
ATOM 1537 C C . MET A 1 192 ? 16.872 6.452 -10.867 1.00 88.50 192 MET A C 1
ATOM 1539 O O . MET A 1 192 ? 17.100 5.343 -10.384 1.00 88.50 192 MET A O 1
ATOM 1543 N N . LEU A 1 193 ? 17.819 7.217 -11.406 1.00 87.38 193 LEU A N 1
ATOM 1544 C CA . LEU A 1 193 ? 19.224 6.823 -11.431 1.00 87.38 193 LEU A CA 1
ATOM 1545 C C . LEU A 1 193 ? 19.910 7.186 -10.109 1.00 87.38 193 LEU A C 1
ATOM 1547 O O . LEU A 1 193 ? 19.649 8.233 -9.515 1.00 87.38 193 LEU A O 1
ATOM 1551 N N . GLY A 1 194 ? 20.783 6.295 -9.637 1.00 82.25 194 GLY A N 1
ATOM 1552 C CA . GLY A 1 194 ? 21.529 6.475 -8.392 1.00 82.25 194 GLY A CA 1
ATOM 1553 C C . GLY A 1 194 ? 22.609 7.560 -8.473 1.00 82.25 194 GLY A C 1
ATOM 1554 O O . GLY A 1 194 ? 22.923 8.083 -9.541 1.00 82.25 194 GLY A O 1
ATOM 1555 N N . LEU A 1 195 ? 23.240 7.856 -7.331 1.00 83.94 195 LEU A N 1
ATOM 1556 C CA . LEU A 1 195 ? 24.241 8.928 -7.204 1.00 83.94 195 LEU A CA 1
ATOM 1557 C C . LEU A 1 195 ? 25.453 8.773 -8.136 1.00 83.94 195 LEU A C 1
ATOM 1559 O O . LEU A 1 195 ? 26.061 9.782 -8.485 1.00 83.94 195 LEU A O 1
ATOM 1563 N N . LYS A 1 196 ? 25.766 7.551 -8.592 1.00 83.00 196 LYS A N 1
ATOM 1564 C CA . LYS A 1 196 ? 26.814 7.304 -9.598 1.00 83.00 196 LYS A CA 1
ATOM 1565 C C . LYS A 1 196 ? 26.578 8.063 -10.912 1.00 83.00 196 LYS A C 1
ATOM 1567 O O . LYS A 1 196 ? 27.534 8.399 -11.594 1.00 83.00 196 LYS A O 1
ATOM 1572 N N . HIS A 1 197 ? 25.321 8.382 -11.225 1.00 85.81 197 HIS A N 1
ATOM 1573 C CA . HIS A 1 197 ? 24.929 9.115 -12.429 1.00 85.81 197 HIS A CA 1
ATOM 1574 C C . HIS A 1 197 ? 24.709 10.615 -12.193 1.00 85.81 197 HIS A C 1
ATOM 1576 O O . HIS A 1 197 ? 24.256 11.306 -13.101 1.00 85.81 197 HIS A O 1
ATOM 1582 N N . LYS A 1 198 ? 25.023 11.151 -11.001 1.00 87.00 198 LYS A N 1
ATOM 1583 C CA . LYS A 1 198 ? 24.758 12.562 -10.652 1.00 87.00 198 LYS A CA 1
ATOM 1584 C C . LYS A 1 198 ? 25.381 13.552 -11.647 1.00 87.00 198 LYS A C 1
ATOM 1586 O O . LYS A 1 198 ? 24.771 14.577 -11.928 1.00 87.00 198 LYS A O 1
ATOM 1591 N N . ASN A 1 199 ? 26.566 13.224 -12.163 1.00 91.00 199 ASN A N 1
ATOM 1592 C CA . ASN A 1 199 ? 27.319 14.052 -13.110 1.00 91.00 199 ASN A CA 1
ATOM 1593 C C . ASN A 1 199 ? 27.356 13.445 -14.528 1.00 91.00 199 ASN A C 1
ATOM 1595 O O . ASN A 1 199 ? 28.132 13.893 -15.365 1.00 91.00 199 ASN A O 1
ATOM 1599 N N . SER A 1 200 ? 26.567 12.400 -14.798 1.00 88.81 200 SER A N 1
ATOM 1600 C CA . SER A 1 200 ? 26.470 11.804 -16.134 1.00 88.81 200 SER A CA 1
ATOM 1601 C C . SER A 1 200 ? 25.503 12.602 -17.019 1.00 88.81 200 SER A C 1
ATOM 1603 O O . SER A 1 200 ? 24.600 13.262 -16.495 1.00 88.81 200 SER A O 1
ATOM 1605 N N . PRO A 1 201 ? 25.623 12.511 -18.358 1.00 90.56 201 PRO A N 1
ATOM 1606 C CA . PRO A 1 201 ? 24.584 12.992 -19.261 1.00 90.56 201 PRO A CA 1
ATOM 1607 C C . PRO A 1 201 ? 23.215 12.401 -18.906 1.00 90.56 201 PRO A C 1
ATOM 1609 O O . PRO A 1 201 ? 23.111 11.256 -18.456 1.00 90.56 201 PRO A O 1
ATOM 1612 N N . LYS A 1 202 ? 22.151 13.183 -19.117 1.00 91.25 202 LYS A N 1
ATOM 1613 C CA . LYS A 1 202 ? 20.781 12.709 -18.893 1.00 91.25 202 LYS A CA 1
ATOM 1614 C C . LYS A 1 202 ? 20.482 11.537 -19.826 1.00 91.25 202 LYS A C 1
ATOM 1616 O O . LYS A 1 202 ? 20.718 11.622 -21.029 1.00 91.25 202 LYS A O 1
ATOM 1621 N N . VAL A 1 203 ? 19.906 10.475 -19.275 1.00 91.81 203 VAL A N 1
ATOM 1622 C CA . VAL A 1 203 ? 19.415 9.347 -20.069 1.00 91.81 203 VAL A CA 1
ATOM 1623 C C . VAL A 1 203 ? 18.037 9.706 -20.616 1.00 91.81 203 VAL A C 1
ATOM 1625 O O . VAL A 1 203 ? 17.081 9.821 -19.854 1.00 91.81 203 VAL A O 1
ATOM 1628 N N . MET A 1 204 ? 17.958 9.914 -21.932 1.00 92.50 204 MET A N 1
ATOM 1629 C CA . MET A 1 204 ? 16.742 10.369 -22.623 1.00 92.50 204 MET A CA 1
ATOM 1630 C C . MET A 1 204 ? 16.142 9.311 -23.561 1.00 92.50 204 MET A C 1
ATOM 1632 O O . MET A 1 204 ? 15.091 9.543 -24.150 1.00 92.50 204 MET A O 1
ATOM 1636 N N . THR A 1 205 ? 16.794 8.156 -23.711 1.00 93.19 205 THR A N 1
ATOM 1637 C CA . THR A 1 205 ? 16.372 7.077 -24.614 1.00 93.19 205 THR A CA 1
ATOM 1638 C C . THR A 1 205 ? 16.358 5.736 -23.889 1.00 93.19 205 THR A C 1
ATOM 1640 O O . THR A 1 205 ? 17.073 5.539 -22.904 1.00 93.19 205 THR A O 1
ATOM 1643 N N . VAL A 1 206 ? 15.561 4.793 -24.399 1.00 91.12 206 VAL A N 1
ATOM 1644 C CA . VAL A 1 206 ? 15.537 3.409 -23.896 1.00 91.12 206 VAL A CA 1
ATOM 1645 C C . VAL A 1 206 ? 16.904 2.742 -24.075 1.00 91.12 206 VAL A C 1
ATOM 1647 O O . VAL A 1 206 ? 17.367 2.050 -23.174 1.00 91.12 206 VAL A O 1
ATOM 1650 N N . ASP A 1 207 ? 17.594 3.014 -25.185 1.00 93.62 207 ASP A N 1
ATOM 1651 C CA . ASP A 1 207 ? 18.943 2.493 -25.434 1.00 93.62 207 ASP A CA 1
ATOM 1652 C C . ASP A 1 207 ? 19.956 2.936 -24.379 1.00 93.62 207 ASP A C 1
ATOM 1654 O O . ASP A 1 207 ? 20.804 2.144 -23.975 1.00 93.62 207 ASP A O 1
ATOM 1658 N N . GLY A 1 208 ? 19.825 4.161 -23.862 1.00 92.50 208 GLY A N 1
ATOM 1659 C CA . GLY A 1 208 ? 20.670 4.656 -22.778 1.00 92.50 208 GLY A CA 1
ATOM 1660 C C . GLY A 1 208 ? 20.487 3.914 -21.448 1.00 92.50 208 GLY A C 1
ATOM 1661 O O . GLY A 1 208 ? 21.259 4.150 -20.526 1.00 92.50 208 GLY A O 1
ATOM 1662 N N . LEU A 1 209 ? 19.495 3.024 -21.335 1.00 92.69 209 LEU A N 1
ATOM 1663 C CA . LEU A 1 209 ? 19.248 2.176 -20.164 1.00 92.69 209 LEU A CA 1
ATOM 1664 C C . LEU A 1 209 ? 19.734 0.728 -20.356 1.00 92.69 209 LEU A C 1
ATOM 1666 O O . LEU A 1 209 ? 19.677 -0.066 -19.411 1.00 92.69 209 LEU A O 1
ATOM 1670 N N . LYS A 1 210 ? 20.207 0.358 -21.554 1.00 94.38 210 LYS A N 1
ATOM 1671 C CA . LYS A 1 210 ? 20.680 -1.003 -21.841 1.00 94.38 210 LYS A CA 1
ATOM 1672 C C . LYS A 1 210 ? 21.826 -1.394 -20.905 1.00 94.38 210 LYS A C 1
ATOM 1674 O O . LYS A 1 210 ? 22.730 -0.611 -20.628 1.00 94.38 210 LYS A O 1
ATOM 1679 N N . GLY A 1 211 ? 21.764 -2.613 -20.377 1.00 92.00 211 GLY A N 1
ATOM 1680 C CA . GLY A 1 211 ? 22.735 -3.158 -19.428 1.00 92.00 211 GLY A CA 1
ATOM 1681 C C . GLY A 1 211 ? 22.661 -2.580 -18.008 1.00 92.00 211 GLY A C 1
ATOM 1682 O O . GLY A 1 211 ? 23.314 -3.117 -17.111 1.00 92.00 211 GLY A O 1
ATOM 1683 N N . MET A 1 212 ? 21.857 -1.538 -17.754 1.00 91.25 212 MET A N 1
ATOM 1684 C CA . MET A 1 212 ? 21.748 -0.962 -16.415 1.00 91.25 212 MET A CA 1
ATOM 1685 C C . MET A 1 212 ? 21.102 -1.945 -15.440 1.00 91.25 212 MET A C 1
ATOM 1687 O O . MET A 1 212 ? 20.038 -2.510 -15.700 1.00 91.25 212 MET A O 1
ATOM 1691 N N . LYS A 1 213 ? 21.739 -2.106 -14.278 1.00 91.44 213 LYS A N 1
ATOM 1692 C CA . LYS A 1 213 ? 21.174 -2.804 -13.125 1.00 91.44 213 LYS A CA 1
ATOM 1693 C C . LYS A 1 213 ? 20.136 -1.900 -12.467 1.00 91.44 213 LYS A C 1
ATOM 1695 O O . LYS A 1 213 ? 20.463 -0.818 -11.988 1.00 91.44 213 LYS A O 1
ATOM 1700 N N . LEU A 1 214 ? 18.881 -2.334 -12.453 1.00 90.62 214 LEU A N 1
ATOM 1701 C CA . LEU A 1 214 ? 17.773 -1.549 -11.914 1.00 90.62 214 LEU A CA 1
ATOM 1702 C C . LEU A 1 214 ? 17.097 -2.310 -10.789 1.00 90.62 214 LEU A C 1
ATOM 1704 O O . LEU A 1 214 ? 16.573 -3.402 -11.000 1.00 90.62 214 LEU A O 1
ATOM 1708 N N . ARG A 1 215 ? 17.046 -1.712 -9.599 1.00 92.62 215 ARG A N 1
ATOM 1709 C CA . ARG A 1 215 ? 16.199 -2.236 -8.532 1.00 92.62 215 ARG A CA 1
ATOM 1710 C C . ARG A 1 215 ? 14.740 -2.183 -8.972 1.00 92.62 215 ARG A C 1
ATOM 1712 O O . ARG A 1 215 ? 14.244 -1.122 -9.348 1.00 92.62 215 ARG A O 1
ATOM 1719 N N . VAL A 1 216 ? 14.026 -3.290 -8.814 1.00 91.25 216 VAL A N 1
ATOM 1720 C CA . VAL A 1 216 ? 12.584 -3.377 -9.069 1.00 91.25 216 VAL A CA 1
ATOM 1721 C C . VAL A 1 216 ? 11.833 -3.973 -7.884 1.00 91.25 216 VAL A C 1
ATOM 1723 O O . VAL A 1 216 ? 12.409 -4.610 -7.003 1.00 91.25 216 VAL A O 1
ATOM 1726 N N . THR A 1 217 ? 10.522 -3.745 -7.864 1.00 88.50 217 THR A N 1
ATOM 1727 C CA . THR A 1 217 ? 9.580 -4.489 -7.018 1.00 88.50 217 THR A CA 1
ATOM 1728 C C . THR A 1 217 ? 9.520 -5.961 -7.445 1.00 88.50 217 THR A C 1
ATOM 1730 O O . THR A 1 217 ? 10.056 -6.343 -8.486 1.00 88.50 217 THR A O 1
ATOM 1733 N N . GLY A 1 218 ? 8.801 -6.795 -6.692 1.00 81.00 218 GLY A N 1
ATOM 1734 C CA . GLY A 1 218 ? 8.509 -8.191 -7.038 1.00 81.00 218 GLY A CA 1
ATOM 1735 C C . GLY A 1 218 ? 7.675 -8.393 -8.316 1.00 81.00 218 GLY A C 1
ATOM 1736 O O . GLY A 1 218 ? 7.236 -9.510 -8.577 1.00 81.00 218 GLY A O 1
ATOM 1737 N N . THR A 1 219 ? 7.466 -7.347 -9.127 1.00 83.38 219 THR A N 1
ATOM 1738 C CA . THR A 1 219 ? 6.680 -7.391 -10.366 1.00 83.38 219 THR A CA 1
ATOM 1739 C C . THR A 1 219 ? 7.217 -8.438 -11.343 1.00 83.38 219 THR A C 1
ATOM 1741 O O . THR A 1 219 ? 8.423 -8.532 -11.606 1.00 83.38 219 THR A O 1
ATOM 1744 N N . ARG A 1 220 ? 6.318 -9.243 -11.917 1.00 87.69 220 ARG A N 1
ATOM 1745 C CA . ARG A 1 220 ? 6.672 -10.171 -12.998 1.00 87.69 220 ARG A CA 1
ATOM 1746 C C . ARG A 1 220 ? 6.675 -9.455 -14.343 1.00 87.69 220 ARG A C 1
ATOM 1748 O O . ARG A 1 220 ? 7.687 -9.510 -15.040 1.00 87.69 220 ARG A O 1
ATOM 1755 N N . LEU A 1 221 ? 5.586 -8.764 -14.682 1.00 89.56 221 LEU A N 1
ATOM 1756 C CA . LEU A 1 221 ? 5.455 -8.085 -15.974 1.00 89.56 221 LEU A CA 1
ATOM 1757 C C . LEU A 1 221 ? 6.469 -6.953 -16.139 1.00 89.56 221 LEU A C 1
ATOM 1759 O O . LEU A 1 221 ? 7.134 -6.892 -17.168 1.00 89.56 221 LEU A O 1
ATOM 1763 N N . GLY A 1 222 ? 6.702 -6.145 -15.098 1.00 89.69 222 GLY A N 1
ATOM 1764 C CA . GLY A 1 222 ? 7.700 -5.076 -15.164 1.00 89.69 222 GLY A CA 1
ATOM 1765 C C . GLY A 1 222 ? 9.113 -5.596 -15.453 1.00 89.69 222 GLY A C 1
ATOM 1766 O O . GLY A 1 222 ? 9.846 -4.992 -16.232 1.00 89.69 222 GLY A O 1
ATOM 1767 N N . ARG A 1 223 ? 9.485 -6.763 -14.905 1.00 91.44 223 ARG A N 1
ATOM 1768 C CA . ARG A 1 223 ? 10.776 -7.404 -15.206 1.00 91.44 223 ARG A CA 1
ATOM 1769 C C . ARG A 1 223 ? 10.861 -7.898 -16.643 1.00 91.44 223 ARG A C 1
ATOM 1771 O O . ARG A 1 223 ? 11.917 -7.759 -17.250 1.00 91.44 223 ARG A O 1
ATOM 1778 N N . ILE A 1 224 ? 9.784 -8.473 -17.177 1.00 93.00 224 ILE A N 1
ATOM 1779 C CA . ILE A 1 224 ? 9.735 -8.909 -18.579 1.00 93.00 224 ILE A CA 1
ATOM 1780 C C . ILE A 1 224 ? 9.929 -7.697 -19.493 1.00 93.00 224 ILE A C 1
ATOM 1782 O O . ILE A 1 224 ? 10.835 -7.709 -20.320 1.00 93.00 224 ILE A O 1
ATOM 1786 N N . SER A 1 225 ? 9.167 -6.621 -19.283 1.00 92.75 225 SER A N 1
ATOM 1787 C CA . SER A 1 225 ? 9.288 -5.394 -20.075 1.00 92.75 225 SER A CA 1
ATOM 1788 C C . SER A 1 225 ? 10.694 -4.792 -20.006 1.00 92.75 225 SER A C 1
ATOM 1790 O O . SER A 1 225 ? 11.267 -4.456 -21.035 1.00 92.75 225 SER A O 1
ATOM 1792 N N . MET A 1 226 ? 11.293 -4.706 -18.815 1.00 93.62 226 MET A N 1
ATOM 1793 C CA . MET A 1 226 ? 12.656 -4.182 -18.658 1.00 93.62 226 MET A CA 1
ATOM 1794 C C . MET A 1 226 ? 13.715 -5.052 -19.344 1.00 93.62 226 MET A C 1
ATOM 1796 O O . MET A 1 226 ? 14.623 -4.510 -19.970 1.00 93.62 226 MET A O 1
ATOM 1800 N N . LYS A 1 227 ? 13.583 -6.383 -19.293 1.00 95.00 227 LYS A N 1
ATOM 1801 C CA . LYS A 1 227 ? 14.477 -7.296 -20.024 1.00 95.00 227 LYS A CA 1
ATOM 1802 C C . LYS A 1 227 ? 14.346 -7.139 -21.539 1.00 95.00 227 LYS A C 1
ATOM 1804 O O . LYS A 1 227 ? 15.362 -7.112 -22.222 1.00 95.00 227 LYS A O 1
ATOM 1809 N N . LEU A 1 228 ? 13.124 -6.987 -22.055 1.00 94.44 228 LEU A N 1
ATOM 1810 C CA . LEU A 1 228 ? 12.880 -6.732 -23.482 1.00 94.44 228 LEU A CA 1
ATOM 1811 C C . LEU A 1 228 ? 13.473 -5.392 -23.944 1.00 94.44 228 LEU A C 1
ATOM 1813 O O . LEU A 1 228 ? 13.918 -5.277 -25.079 1.00 94.44 228 LEU A O 1
ATOM 1817 N N . MET A 1 229 ? 13.553 -4.405 -23.049 1.00 93.56 229 MET A N 1
ATOM 1818 C CA . MET A 1 229 ? 14.254 -3.138 -23.285 1.00 93.56 229 MET A CA 1
ATOM 1819 C C . MET A 1 229 ? 15.785 -3.232 -23.103 1.00 93.56 229 MET A C 1
ATOM 1821 O O . MET A 1 229 ? 16.479 -2.221 -23.170 1.00 93.56 229 MET A O 1
ATOM 1825 N N . GLY A 1 230 ? 16.332 -4.428 -22.859 1.00 95.00 230 GLY A N 1
ATOM 1826 C CA . GLY A 1 230 ? 17.768 -4.666 -22.686 1.00 95.00 230 GLY A CA 1
ATOM 1827 C C . GLY A 1 230 ? 18.332 -4.242 -21.326 1.00 95.00 230 GLY A C 1
ATOM 1828 O O . GLY A 1 230 ? 19.549 -4.149 -21.176 1.00 95.00 230 GLY A O 1
ATOM 1829 N N . MET A 1 231 ? 17.483 -3.973 -20.332 1.00 95.25 231 MET A N 1
ATOM 1830 C CA . MET A 1 231 ? 17.894 -3.626 -18.966 1.00 95.25 231 MET A CA 1
ATOM 1831 C C . MET A 1 231 ? 18.111 -4.889 -18.114 1.00 95.25 231 MET A C 1
ATOM 1833 O O . MET A 1 231 ? 17.640 -5.977 -18.451 1.00 95.25 231 MET A O 1
ATOM 1837 N N . ASN A 1 232 ? 18.756 -4.741 -16.952 1.00 94.50 232 ASN A N 1
AT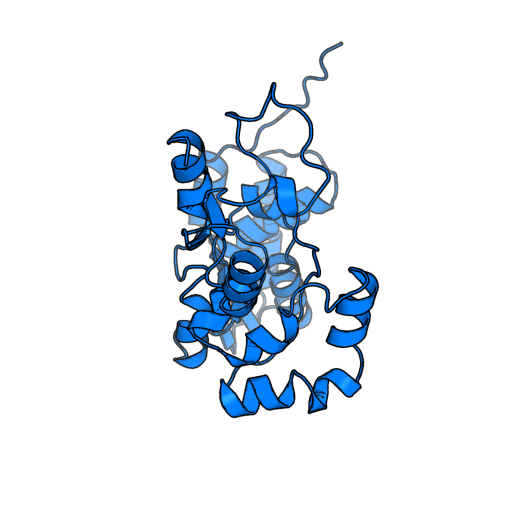OM 1838 C CA . ASN A 1 232 ? 18.963 -5.818 -15.980 1.00 94.50 232 ASN A CA 1
ATOM 1839 C C . ASN A 1 232 ? 18.168 -5.562 -14.678 1.00 94.50 232 ASN A C 1
ATOM 1841 O O . ASN A 1 232 ? 18.707 -4.996 -13.721 1.00 94.50 232 ASN A O 1
ATOM 1845 N N . PRO A 1 233 ? 16.871 -5.926 -14.619 1.00 93.81 233 PRO A N 1
ATOM 1846 C CA . PRO A 1 233 ? 16.043 -5.668 -13.448 1.00 93.81 233 PRO A CA 1
ATOM 1847 C C . PRO A 1 233 ? 16.302 -6.681 -12.320 1.00 93.81 233 PRO A C 1
ATOM 1849 O O . PRO A 1 233 ? 16.134 -7.890 -12.498 1.00 93.81 233 PRO A O 1
ATOM 1852 N N . ILE A 1 234 ? 16.633 -6.177 -11.132 1.00 92.50 234 ILE A N 1
ATOM 1853 C CA . ILE A 1 234 ? 16.971 -6.954 -9.936 1.00 92.50 234 ILE A CA 1
ATOM 1854 C C . ILE A 1 234 ? 15.880 -6.732 -8.873 1.00 92.50 234 ILE A C 1
ATOM 1856 O O . ILE A 1 234 ? 15.713 -5.602 -8.401 1.00 92.50 234 ILE A O 1
ATOM 1860 N N . PRO A 1 235 ? 15.099 -7.764 -8.501 1.00 90.38 235 PRO A N 1
ATOM 1861 C CA . PRO A 1 235 ? 14.092 -7.636 -7.455 1.00 90.38 235 PRO A CA 1
ATOM 1862 C C . PRO A 1 235 ? 14.779 -7.470 -6.098 1.00 90.38 235 PRO A C 1
ATOM 1864 O O . PRO A 1 235 ? 15.573 -8.313 -5.696 1.00 90.38 235 PRO A O 1
ATOM 1867 N N . VAL A 1 236 ? 14.471 -6.378 -5.400 1.00 88.69 236 VAL A N 1
ATOM 1868 C CA . VAL A 1 236 ? 15.032 -6.072 -4.074 1.00 88.69 236 VAL A CA 1
ATOM 1869 C C . VAL A 1 236 ? 13.921 -5.540 -3.183 1.00 88.69 236 VAL A C 1
ATOM 1871 O O . VAL A 1 236 ? 13.079 -4.746 -3.636 1.00 88.69 236 VAL A O 1
ATOM 1874 N N . ALA A 1 237 ? 13.920 -5.945 -1.914 1.00 85.56 237 ALA A N 1
ATOM 1875 C CA . ALA A 1 237 ? 12.941 -5.479 -0.943 1.00 85.56 237 ALA A CA 1
ATOM 1876 C C . ALA A 1 237 ? 12.982 -3.944 -0.797 1.00 85.56 237 ALA A C 1
ATOM 1878 O O . ALA A 1 237 ? 13.977 -3.286 -1.115 1.00 85.56 237 ALA A O 1
ATOM 1879 N N . TRP A 1 238 ? 11.868 -3.327 -0.398 1.00 83.25 238 TRP A N 1
ATOM 1880 C CA . TRP A 1 238 ? 11.770 -1.861 -0.393 1.00 83.25 238 TRP A CA 1
ATOM 1881 C C . TRP A 1 238 ? 12.774 -1.231 0.574 1.00 83.25 238 TRP A C 1
ATOM 1883 O O . TRP A 1 238 ? 13.514 -0.321 0.200 1.00 83.25 238 TRP A O 1
ATOM 1893 N N . GLU A 1 239 ? 12.854 -1.796 1.769 1.00 82.38 239 GLU A N 1
ATOM 1894 C CA . GLU A 1 239 ? 13.761 -1.464 2.859 1.00 82.38 239 GLU A CA 1
ATOM 1895 C C . GLU A 1 239 ? 15.246 -1.545 2.466 1.00 82.38 239 GLU A C 1
ATOM 1897 O O . GLU A 1 239 ? 16.060 -0.754 2.944 1.00 82.38 239 GLU A O 1
ATOM 1902 N N . GLU A 1 240 ? 15.592 -2.419 1.521 1.00 85.94 240 GLU A N 1
ATOM 1903 C CA . GLU A 1 240 ? 16.960 -2.630 1.043 1.00 85.94 240 GLU A CA 1
ATOM 1904 C C . GLU A 1 240 ? 17.349 -1.691 -0.107 1.00 85.94 240 GLU A C 1
ATOM 1906 O O . GLU A 1 240 ? 18.532 -1.559 -0.424 1.00 85.94 240 GLU A O 1
ATOM 1911 N N . THR A 1 241 ? 16.390 -0.973 -0.706 1.00 86.81 241 THR A N 1
ATOM 1912 C CA . THR A 1 241 ? 16.620 -0.119 -1.890 1.00 86.81 241 THR A CA 1
ATOM 1913 C C . THR A 1 241 ? 17.744 0.891 -1.663 1.00 86.81 241 THR A C 1
ATOM 1915 O O . THR A 1 241 ? 18.591 1.103 -2.530 1.00 86.81 241 THR A O 1
ATOM 1918 N N . LYS A 1 242 ? 17.792 1.515 -0.480 1.00 84.94 242 LYS A N 1
ATOM 1919 C CA . LYS A 1 242 ? 18.826 2.509 -0.163 1.00 84.94 242 LYS A CA 1
ATOM 1920 C C . LYS A 1 242 ? 20.216 1.877 -0.082 1.00 84.94 242 LYS A C 1
ATOM 1922 O O . LYS A 1 242 ? 21.181 2.490 -0.534 1.00 84.94 242 LYS A O 1
ATOM 1927 N N . THR A 1 243 ? 20.319 0.686 0.500 1.00 86.31 243 THR A N 1
ATOM 1928 C CA . THR A 1 243 ? 21.579 -0.060 0.595 1.00 86.31 243 THR A CA 1
ATOM 1929 C C . THR A 1 243 ? 22.026 -0.520 -0.788 1.00 86.31 243 THR A C 1
ATOM 1931 O O . THR A 1 243 ? 23.176 -0.296 -1.154 1.00 86.31 243 THR A O 1
ATOM 1934 N N . PHE A 1 244 ? 21.098 -1.040 -1.594 1.00 85.94 244 PHE A N 1
ATOM 1935 C CA . PHE A 1 244 ? 21.347 -1.437 -2.977 1.00 85.94 244 PHE A CA 1
ATOM 1936 C C . PHE A 1 244 ? 21.935 -0.289 -3.812 1.00 85.94 244 PHE A C 1
ATOM 1938 O O . PHE A 1 244 ? 22.973 -0.463 -4.445 1.00 85.94 244 PHE A O 1
ATOM 1945 N N . LEU A 1 245 ? 21.333 0.905 -3.743 1.00 84.56 245 LEU A N 1
ATOM 1946 C CA . LEU A 1 245 ? 21.814 2.089 -4.467 1.00 84.56 245 LEU A CA 1
ATOM 1947 C C . LEU A 1 245 ? 23.174 2.592 -3.959 1.00 84.56 245 LEU A C 1
ATOM 1949 O O . LEU A 1 245 ? 23.981 3.089 -4.742 1.00 84.56 245 LEU A O 1
ATOM 1953 N N . LYS A 1 246 ? 23.441 2.485 -2.651 1.00 82.94 246 LYS A N 1
ATOM 1954 C CA . LYS A 1 246 ? 24.733 2.872 -2.060 1.00 82.94 246 LYS A CA 1
ATOM 1955 C C . LYS A 1 246 ? 25.875 1.953 -2.481 1.00 82.94 246 LYS A C 1
ATOM 1957 O O . LYS A 1 246 ? 26.996 2.429 -2.600 1.00 82.94 246 LYS A O 1
ATOM 1962 N N . ALA A 1 247 ? 25.591 0.675 -2.713 1.00 81.75 247 ALA A N 1
ATOM 1963 C CA . ALA A 1 247 ? 26.576 -0.301 -3.169 1.00 81.75 247 ALA A CA 1
ATOM 1964 C C . ALA A 1 247 ? 27.013 -0.092 -4.635 1.00 81.75 247 ALA A C 1
ATOM 1966 O O . ALA A 1 247 ? 27.835 -0.849 -5.138 1.00 81.75 247 ALA A O 1
ATOM 1967 N N . GLY A 1 248 ? 26.470 0.912 -5.337 1.00 72.69 248 GLY A N 1
ATOM 1968 C CA . GLY A 1 248 ? 26.841 1.229 -6.719 1.00 72.69 248 GLY A CA 1
ATOM 1969 C C . GLY A 1 248 ? 26.215 0.309 -7.770 1.00 72.69 248 GLY A C 1
ATOM 1970 O O . GLY A 1 248 ? 26.508 0.470 -8.960 1.00 72.69 248 GLY A O 1
ATOM 1971 N N . ASN A 1 249 ? 25.335 -0.607 -7.351 1.00 62.69 249 ASN A N 1
ATOM 1972 C CA . ASN A 1 249 ? 24.559 -1.458 -8.251 1.00 62.69 249 ASN A CA 1
ATOM 1973 C C . ASN A 1 249 ? 23.654 -0.618 -9.152 1.00 62.69 249 ASN A C 1
ATOM 1975 O O . ASN A 1 249 ? 22.996 0.328 -8.670 1.00 62.69 249 ASN A O 1
#

=== Feature glossary ===
The record interleaves many kinds of information about one protein. Here is each kind framed as the question it answers.

Q: Are the domains correctly placed relative to each other?
A: Predicted aligned error is AlphaFold's pairwise confidence. Unlike pLDDT (per-residue), PAE is per-residue-pair and captures whether two parts of the structure are correctly placed relative to each other. Units are ångströms of expected positional error.

Q: Which residues are in helices, strands, or loops?
A: Eight-state secondary structure (DSSP): H is the canonical α-helix, G the tighter 3₁₀-helix, I the wider π-helix; E/B are β-structure, T and S are turns and bends, and '-' is everything else. DSSP derives these from the pattern of main-chain N–H···O=C hydrogen bonds, not from the sequence.

Q: What if only a Cα trace is available?
A: P-SEA three-state annotation labels each residue as helix, strand, or coil based purely on the geometry of the Cα trace. It serves as a fallback when the full backbone (and thus DSSP) is unavailable.

Q: What are the backbone torsion angles?
A: φ (phi) and ψ (psi) are the two rotatable backbone dihedrals per residue: φ is the C(i-1)–N–Cα–C torsion, ψ is the N–Cα–C–N(i+1) torsion, both in degrees on (−180°, 180°]. α-helical residues cluster near (−60°, −45°); β-strand residues near (−120°, +130°). A Ramachandran plot is simply a scatter of (φ, ψ) for every residue.

Q: What known structures does this most resemble?
A: Structural nearest neighbors (via Foldseek easy-search vs the PDB). Reported per hit: target PDB id, E-value, and alignment TM-score. A TM-score above ~0.5 is the conventional threshold for 'same fold'.

Q: What family and function is it annotated with?
A: Database cross-references. InterPro integrates a dozen domain/family signature databases into unified entries with residue-range hits. GO terms attach function/process/location labels with evidence codes. CATH codes position the fold in a four-level structural taxonomy. Organism is the NCBI-taxonomy species name.

Q: Which residues are buried vs exposed?
A: Solvent accessibility: the surface area of each residue that a 1.4 Å water probe can touch, in Å². When only backbone atoms are present the absolute values are lower than full-atom SASA (side chains contribute most of the area) and are flagged as backbone-only.

Q: What do the diagnostic plots show?
A: Three diagnostic plots accompany the record. The Cα contact map visualizes the tertiary structure as a 2D adjacency matrix (8 Å cutoff, sequence-local contacts suppressed). The Ramachandran plot shows the distribution of backbone (φ, ψ) torsions, with points in the α and β basins reflecting secondary structure content. The PAE plot shows AlphaFold's inter-residue confidence as a color matrix.

Q: What is the amino-acid chain?
A: The amino-acid sequence is the protein's primary structure: the linear order of residues from the N-terminus to the C-terminus, written in one-letter code. Everything else here — the 3D coordinates, the secondary structure, the domain annotations — is ultimately a consequence of this string.

Q: What do the rendered images show?
A: The six renders are orthographic views along the three Cartesian axes in both directions. Representation (cartoon, sticks, or surface) and color scheme (sequence-rainbow or by-chain) vary across proteins so the training set covers all the common visualization conventions.

Q: Where is each backbone atom in 3D?
A: The mmCIF table is the protein's shape written out atom by atom. For each backbone N, Cα, C, and carbonyl O, it records an (x, y, z) coordinate triple in Å plus the residue type, chain letter, and residue number.

Q: How mobile is each atom in the crystal?
A: For experimental (PDB) structures, the B-factor (temperature factor) quantifies the positional spread of each atom in the crystal — a combination of thermal vibration and static disorder — in units of Å². High B-factors mark flexible loops or poorly resolved regions; low B-factors mark the rigid, well-ordered core.

Q: How big and how compact is the whole molecule?
A: Three whole-structure scalars: the radius of gyration (RMS distance of Cα from centroid, in Å), the count of Cα–Cα contacts (pairs closer than 8 Å and separated by more than four residues in sequence — i.e. tertiary, not local, contacts), and the bounding-box dimensions. Together they distinguish compact globular folds from extended fibres or disordered chains.

Q: What does the local fold look like, residue by residue?
A: A 3Di character summarizes, for each residue, the relative orientation of the Cα frame of its nearest spatial neighbor. Because it encodes fold topology rather than chemistry, 3Di alignments detect remote structural similarity that sequence alignment misses.

Q: How confident is the AlphaFold model at each residue?
A: For AlphaFold models, the B-factor field carries pLDDT — the model's own estimate of local accuracy on a 0–100 scale. Regions with pLDDT<50 should be treated as essentially unmodeled; they often correspond to intrinsically disordered segments.